Protein 4CHH (pdb70)

GO terms:
  GO:0097255 R2TP complex (C, IDA)
  GO:0008361 regulation of cell size (P, HMP)
  GO:0006364 rRNA processing (P, IGI)
  GO:0006457 protein folding (P, IGI)
  GO:0005634 nucleus (C, HDA)
  GO:0005737 cytoplasm (C, HDA)
  GO:0006364 rRNA processing (P, IMP)
  GO:0006457 protein folding (P, IMP)
  GO:0000492 box C/D snoRNP assembly (P, IMP)
  GO:0005515 protein binding (F, IPI)
  GO:0097255 R2TP complex (C, IPI)
  GO:0006457 protein folding (P, IPI)
  GO:0000492 box C/D snoRNP assembly (P, EXP)

Organism: Saccharomyces cerevisiae (strain ATCC 204508 / S288c) (NCBI:txid559292)

Sequence (315 aa):
SVSKIEPIADFVIKTKLLSANGPEKLQDGRKVFINVCHSPLVPKPEVDFNARIVFPLIIQNEEWEIPIITSCYRMDHDKKGQECCYVWDCCINSDCSRWICDDIQLREILVEWCLESCEIRDSVVLCRDRIAFPKMKKKGAELPALEVLNDELHQQDYKASVSKIEPIADFVIKTKLLSANGPEKLQDGRKVFINVCHSPLVPKPEVDFNARIVFPLIIQNEWEIPIITSCYRMDHDKKGQECYVWDCCINSDCSRWICDDIQLREILVEWCLESCEIRDSVVLCRDRIAFPKMKKKGAELPALEVLNDELHQDYKAK

Structure (mmCIF, N/CA/C/O backbone):
data_4CHH
#
_entry.id   4CHH
#
_cell.length_a   39.750
_cell.length_b   48.290
_cell.length_c   96.280
_cell.angle_alpha   90.00
_cell.angle_beta   98.10
_cell.angle_gamma   90.00
#
_symmetry.space_group_name_H-M   'P 1 21 1'
#
loop_
_entity.id
_entity.type
_entity.pdbx_description
1 polymer 'PROTEIN INTERACTING WITH HSP90 1'
2 non-polymer 1,2-ETHANEDIOL
3 water water
#
loop_
_atom_site.group_PDB
_atom_site.id
_atom_site.type_symbol
_atom_site.label_atom_id
_atom_site.label_alt_id
_atom_site.label_comp_id
_atom_site.label_asym_id
_atom_site.label_entity_id
_atom_site.label_seq_id
_atom_site.pdbx_PDB_ins_code
_atom_site.Cartn_x
_atom_site.Cartn_y
_atom_site.Cartn_z
_atom_site.occupancy
_atom_site.B_iso_or_equiv
_atom_site.auth_seq_id
_atom_site.auth_comp_id
_atom_site.auth_asym_id
_atom_site.auth_atom_id
_atom_site.pdbx_PDB_model_num
ATOM 1 N N . SER A 1 28 ? 25.020 41.801 84.149 1.00 58.50 28 SER A N 1
ATOM 2 C CA . SER A 1 28 ? 24.035 41.514 83.106 1.00 58.08 28 SER A CA 1
ATOM 3 C C . SER A 1 28 ? 23.331 40.174 83.364 1.00 59.47 28 SER A C 1
ATOM 4 O O . SER A 1 28 ? 23.999 39.151 83.546 1.00 58.72 28 SER A O 1
ATOM 7 N N . VAL A 1 29 ? 21.982 40.192 83.384 1.00 53.76 29 VAL A N 1
ATOM 8 C CA . VAL A 1 29 ? 21.173 38.998 83.621 1.00 52.40 29 VAL A CA 1
ATOM 9 C C . VAL A 1 29 ? 20.725 38.375 82.294 1.00 52.33 29 VAL A C 1
ATOM 10 O O . VAL A 1 29 ? 20.153 39.061 81.444 1.00 53.15 29 VAL A O 1
ATOM 14 N N . SER A 1 30 ? 21.003 37.078 82.123 1.00 43.40 30 SER A N 1
ATOM 15 C CA . SER A 1 30 ? 20.588 36.299 80.960 1.00 40.52 30 SER A CA 1
ATOM 16 C C . SER A 1 30 ? 19.397 35.426 81.329 1.00 38.16 30 SER A C 1
ATOM 17 O O . SER A 1 30 ? 19.231 35.056 82.494 1.00 37.34 30 SER A O 1
ATOM 25 N N . LYS A 1 31 ? 18.590 35.079 80.328 1.00 31.21 31 LYS A N 1
ATOM 26 C CA . LYS A 1 31 ? 17.432 34.223 80.513 1.00 29.44 31 LYS A CA 1
ATOM 27 C C . LYS A 1 31 ? 17.672 32.881 79.836 1.00 30.75 31 LYS A C 1
ATOM 28 O O . LYS A 1 31 ? 18.204 32.804 78.732 1.00 31.31 31 LYS A O 1
ATOM 47 N N . ILE A 1 32 ? 17.295 31.828 80.518 1.00 24.24 32 ILE A N 1
ATOM 48 C CA . ILE A 1 32 ? 17.360 30.476 79.987 1.00 21.38 32 ILE A CA 1
ATOM 49 C C . ILE A 1 32 ? 15.919 30.011 79.933 1.00 24.14 32 ILE A C 1
ATOM 50 O O . ILE A 1 32 ? 15.268 29.990 80.975 1.00 23.89 32 ILE A O 1
ATOM 66 N N . GLU A 1 33 ? 15.423 29.665 78.743 1.00 20.12 33 GLU A N 1
ATOM 67 C CA . GLU A 1 33 ? 14.065 29.145 78.566 1.00 20.14 33 GLU A CA 1
ATOM 68 C C . GLU A 1 33 ? 14.160 27.613 78.518 1.00 21.99 33 GLU A C 1
ATOM 69 O O . GLU A 1 33 ? 14.699 27.066 77.556 1.00 21.32 33 GLU A O 1
ATOM 81 N N . PRO A 1 34 ? 13.746 26.905 79.589 1.00 18.61 34 PRO A N 1
ATOM 82 C CA . PRO A 1 34 ? 13.951 25.444 79.624 1.00 19.25 34 PRO A CA 1
ATOM 83 C C . PRO A 1 34 ? 13.026 24.653 78.700 1.00 20.85 34 PRO A C 1
ATOM 84 O O . PRO A 1 34 ? 11.908 25.078 78.423 1.00 20.49 34 PRO A O 1
ATOM 95 N N . ILE A 1 35 ? 13.507 23.501 78.229 1.00 16.97 35 ILE A N 1
ATOM 96 C CA . ILE A 1 35 ? 12.758 22.572 77.378 1.00 16.98 35 ILE A CA 1
ATOM 97 C C . ILE A 1 35 ? 12.246 21.447 78.301 1.00 18.91 35 ILE A C 1
ATOM 98 O O . ILE A 1 35 ? 13.055 20.782 78.950 1.00 16.61 35 ILE A O 1
ATOM 114 N N . ALA A 1 36 ? 10.916 21.265 78.391 1.00 15.95 36 ALA A N 1
ATOM 115 C CA . ALA A 1 36 ? 10.301 20.248 79.259 1.00 16.07 36 ALA A CA 1
ATOM 116 C C . ALA A 1 36 ? 10.817 18.845 78.928 1.00 21.21 36 ALA A C 1
ATOM 117 O O . ALA A 1 36 ? 11.042 18.504 77.759 1.00 22.24 36 ALA A O 1
ATOM 124 N N . ASP A 1 37 ? 11.051 18.042 79.961 1.00 17.66 37 ASP A N 1
ATOM 125 C CA . ASP A 1 37 ? 11.549 16.698 79.726 1.00 16.91 37 ASP A CA 1
ATOM 126 C C . ASP A 1 37 ? 10.699 15.730 80.542 1.00 19.51 37 ASP A C 1
ATOM 127 O O . ASP A 1 37 ? 9.779 15.101 79.984 1.00 19.25 37 ASP A O 1
ATOM 136 N N . PHE A 1 38 ? 10.954 15.632 81.857 1.00 15.88 38 PHE A N 1
ATOM 137 C CA . PHE A 1 38 ? 10.146 14.733 82.699 1.00 14.95 38 PHE A CA 1
ATOM 138 C C . PHE A 1 38 ? 9.941 15.333 84.107 1.00 18.21 38 PHE A C 1
ATOM 139 O O . PHE A 1 38 ? 10.461 16.403 84.398 1.00 18.55 38 PHE A O 1
ATOM 156 N N . VAL A 1 39 ? 9.116 14.680 84.936 1.00 15.72 39 VAL A N 1
ATOM 157 C CA . VAL A 1 39 ? 8.712 15.138 86.282 1.00 14.73 39 VAL A CA 1
ATOM 158 C C . VAL A 1 39 ? 9.087 14.145 87.368 1.00 15.64 39 VAL A C 1
ATOM 159 O O . VAL A 1 39 ? 8.919 12.930 87.203 1.00 14.19 39 VAL A O 1
ATOM 172 N N . ILE A 1 40 ? 9.507 14.684 88.514 1.00 13.34 40 ILE A N 1
ATOM 173 C CA . ILE A 1 40 ? 9.746 13.912 89.739 1.00 12.96 40 ILE A CA 1
ATOM 174 C C . ILE A 1 40 ? 8.653 14.338 90.694 1.00 18.31 40 ILE A C 1
ATOM 175 O O . ILE A 1 40 ? 8.506 15.530 90.957 1.00 19.81 40 ILE A O 1
ATOM 191 N N . LYS A 1 41 ? 7.891 13.391 91.214 1.00 14.39 41 LYS A N 1
ATOM 192 C CA . LYS A 1 41 ? 6.871 13.693 92.211 1.00 13.83 41 LYS A CA 1
ATOM 193 C C . LYS A 1 41 ? 7.386 13.196 93.546 1.00 16.97 41 LYS A C 1
ATOM 194 O O . LYS A 1 41 ? 7.915 12.098 93.626 1.00 15.94 41 LYS A O 1
ATOM 213 N N . THR A 1 42 ? 7.304 14.024 94.576 1.00 14.45 42 THR A N 1
ATOM 214 C CA . THR A 1 42 ? 7.758 13.630 95.898 1.00 15.15 42 THR A CA 1
ATOM 215 C C . THR A 1 42 ? 6.843 14.292 96.918 1.00 17.69 42 THR A C 1
ATOM 216 O O . THR A 1 42 ? 5.748 14.756 96.572 1.00 16.95 42 THR A O 1
ATOM 227 N N . LYS A 1 43 ? 7.285 14.303 98.173 1.00 15.02 43 LYS A N 1
ATOM 228 C CA . LYS A 1 43 ? 6.577 14.811 99.335 1.00 15.21 43 LYS A CA 1
ATOM 229 C C . LYS A 1 43 ? 7.486 15.733 100.169 1.00 17.57 43 LYS A C 1
ATOM 230 O O . LYS A 1 43 ? 8.650 15.412 100.408 1.00 15.58 43 LYS A O 1
ATOM 249 N N . LEU A 1 44 ? 6.959 16.865 100.620 1.00 15.66 44 LEU A N 1
ATOM 250 C CA . LEU A 1 44 ? 7.744 17.767 101.489 1.00 14.92 44 LEU A CA 1
ATOM 251 C C . LEU A 1 44 ? 7.748 17.212 102.944 1.00 20.68 44 LEU A C 1
ATOM 252 O O . LEU A 1 44 ? 6.681 17.073 103.531 1.00 21.35 44 LEU A O 1
ATOM 268 N N . LEU A 1 45 ? 8.912 16.858 103.509 1.00 17.46 45 LEU A N 1
ATOM 269 C CA . LEU A 1 45 ? 8.894 16.332 104.880 1.00 18.50 45 LEU A CA 1
ATOM 270 C C . LEU A 1 45 ? 9.022 17.463 105.904 1.00 24.48 45 LEU A C 1
ATOM 271 O O . LEU A 1 45 ? 8.378 17.420 106.957 1.00 24.03 45 LEU A O 1
ATOM 287 N N . SER A 1 46 ? 9.869 18.449 105.618 1.00 21.43 46 SER A N 1
ATOM 288 C CA . SER A 1 46 ? 10.050 19.587 106.528 1.00 21.66 46 SER A CA 1
ATOM 289 C C . SER A 1 46 ? 10.582 20.770 105.754 1.00 23.11 46 SER A C 1
ATOM 290 O O . SER A 1 46 ? 11.139 20.579 104.690 1.00 20.34 46 SER A O 1
ATOM 298 N N . ALA A 1 47 ? 10.343 21.986 106.263 1.00 21.03 47 ALA A N 1
ATOM 299 C CA . ALA A 1 47 ? 10.704 23.260 105.659 1.00 21.46 47 ALA A CA 1
ATOM 300 C C . ALA A 1 47 ? 11.338 24.126 106.746 1.00 27.20 47 ALA A C 1
ATOM 301 O O . ALA A 1 47 ? 10.665 24.513 107.693 1.00 30.05 47 ALA A O 1
ATOM 308 N N . ASN A 1 48 ? 12.636 24.363 106.652 1.00 20.62 48 ASN A N 1
ATOM 309 C CA . ASN A 1 48 ? 13.382 25.069 107.678 1.00 19.16 48 ASN A CA 1
ATOM 310 C C . ASN A 1 48 ? 13.940 26.384 107.108 1.00 20.90 48 ASN A C 1
ATOM 311 O O . ASN A 1 48 ? 14.899 26.944 107.644 1.00 22.81 48 ASN A O 1
ATOM 322 N N . GLY A 1 49 ? 13.351 26.841 106.013 1.00 15.42 49 GLY A N 1
ATOM 323 C CA . GLY A 1 49 ? 13.801 28.031 105.294 1.00 15.09 49 GLY A CA 1
ATOM 324 C C . GLY A 1 49 ? 13.240 29.360 105.761 1.00 16.29 49 GLY A C 1
ATOM 325 O O . GLY A 1 49 ? 12.559 29.424 106.778 1.00 14.86 49 GLY A O 1
ATOM 329 N N . PRO A 1 50 ? 13.529 30.463 105.024 1.00 13.16 50 PRO A N 1
ATOM 330 C CA . PRO A 1 50 ? 13.011 31.783 105.440 1.00 12.15 50 PRO A CA 1
ATOM 331 C C . PRO A 1 50 ? 11.516 31.960 105.165 1.00 16.78 50 PRO A C 1
ATOM 332 O O . PRO A 1 50 ? 10.954 32.971 105.539 1.00 17.75 50 PRO A O 1
ATOM 343 N N . GLU A 1 51 ? 10.890 31.023 104.469 1.00 14.94 51 GLU A N 1
ATOM 344 C CA . GLU A 1 51 ? 9.475 31.167 104.100 1.00 14.36 51 GLU A CA 1
ATOM 345 C C . GLU A 1 51 ? 8.639 30.000 104.629 1.00 18.44 51 GLU A C 1
ATOM 346 O O . GLU A 1 51 ? 9.175 28.945 104.932 1.00 17.54 51 GLU A O 1
ATOM 358 N N . LYS A 1 52 ? 7.330 30.214 104.770 1.00 15.54 52 LYS A N 1
ATOM 359 C CA . LYS A 1 52 ? 6.457 29.172 105.308 1.00 16.47 52 LYS A CA 1
ATOM 360 C C . LYS A 1 52 ? 5.909 28.248 104.223 1.00 19.69 52 LYS A C 1
ATOM 361 O O . LYS A 1 52 ? 5.353 28.699 103.217 1.00 17.72 52 LYS A O 1
ATOM 380 N N . LEU A 1 53 ? 6.087 26.953 104.444 1.00 18.44 53 LEU A N 1
ATOM 381 C CA . LEU A 1 53 ? 5.549 25.868 103.618 1.00 18.63 53 LEU A CA 1
ATOM 382 C C . LEU A 1 53 ? 4.836 24.904 104.554 1.00 23.80 53 LEU A C 1
ATOM 383 O O . LEU A 1 53 ? 5.167 24.866 105.741 1.00 24.02 53 LEU A O 1
ATOM 399 N N . GLN A 1 54 ? 3.825 24.200 104.056 1.00 20.59 54 GLN A N 1
ATOM 400 C CA . GLN A 1 54 ? 3.086 23.201 104.841 1.00 20.65 54 GLN A CA 1
ATOM 401 C C . GLN A 1 54 ? 3.723 21.815 104.676 1.00 22.06 54 GLN A C 1
ATOM 402 O O . GLN A 1 54 ? 3.779 21.308 103.557 1.00 19.38 54 GLN A O 1
ATOM 416 N N . ASP A 1 55 ? 4.182 21.191 105.780 1.00 20.35 55 ASP A N 1
ATOM 417 C CA . ASP A 1 55 ? 4.741 19.831 105.749 1.00 21.57 55 ASP A CA 1
ATOM 418 C C . ASP A 1 55 ? 3.724 18.815 105.217 1.00 23.35 55 ASP A C 1
ATOM 419 O O . ASP A 1 55 ? 2.515 18.964 105.444 1.00 20.90 55 ASP A O 1
ATOM 428 N N . GLY A 1 56 ? 4.223 17.833 104.477 1.00 20.17 56 GLY A N 1
ATOM 429 C CA . GLY A 1 56 ? 3.397 16.756 103.946 1.00 20.12 56 GLY A CA 1
ATOM 430 C C . GLY A 1 56 ? 2.764 17.024 102.596 1.00 22.69 56 GLY A C 1
ATOM 431 O O . GLY A 1 56 ? 2.158 16.125 102.016 1.00 22.36 56 GLY A O 1
ATOM 435 N N . ARG A 1 57 ? 2.921 18.236 102.068 1.00 17.87 57 ARG A N 1
ATOM 436 C CA . ARG A 1 57 ? 2.366 18.559 100.762 1.00 17.39 57 ARG A CA 1
ATOM 437 C C . ARG A 1 57 ? 3.188 17.929 99.644 1.00 19.12 57 ARG A C 1
ATOM 438 O O . ARG A 1 57 ? 4.392 17.706 99.807 1.00 15.69 57 ARG A O 1
ATOM 459 N N . LYS A 1 58 ? 2.508 17.652 98.518 1.00 15.98 58 LYS A N 1
ATOM 460 C CA . LYS A 1 58 ? 3.078 17.094 97.298 1.00 15.80 58 LYS A CA 1
ATOM 461 C C . LYS A 1 58 ? 4.061 18.064 96.703 1.00 16.88 58 LYS A C 1
ATOM 462 O O . LYS A 1 58 ? 3.860 19.281 96.719 1.00 15.25 58 LYS A O 1
ATOM 481 N N . VAL A 1 59 ? 5.118 17.516 96.178 1.00 14.36 59 VAL A N 1
ATOM 482 C CA . VAL A 1 59 ? 6.176 18.269 95.540 1.00 14.18 59 VAL A CA 1
ATOM 483 C C . VAL A 1 59 ? 6.372 17.728 94.134 1.00 17.26 59 VAL A C 1
ATOM 484 O O . VAL A 1 59 ? 6.372 16.511 93.916 1.00 15.59 59 VAL A O 1
ATOM 497 N N . PHE A 1 60 ? 6.549 18.640 93.188 1.00 13.04 60 PHE A N 1
ATOM 498 C CA . PHE A 1 60 ? 6.859 18.297 91.807 1.00 12.91 60 PHE A CA 1
ATOM 499 C C . PHE A 1 60 ? 8.112 18.994 91.365 1.00 17.17 60 PHE A C 1
ATOM 500 O O . PHE A 1 60 ? 8.283 20.194 91.594 1.00 16.64 60 PHE A O 1
ATOM 517 N N . ILE A 1 61 ? 8.983 18.249 90.720 1.00 13.54 61 ILE A N 1
ATOM 518 C CA . ILE A 1 61 ? 10.204 18.822 90.173 1.00 12.68 61 ILE A CA 1
ATOM 519 C C . ILE A 1 61 ? 10.184 18.621 88.667 1.00 16.06 61 ILE A C 1
ATOM 520 O O . ILE A 1 61 ? 10.118 17.484 88.207 1.00 16.56 61 ILE A O 1
ATOM 536 N N . ASN A 1 62 ? 10.238 19.720 87.912 1.00 13.18 62 ASN A N 1
ATOM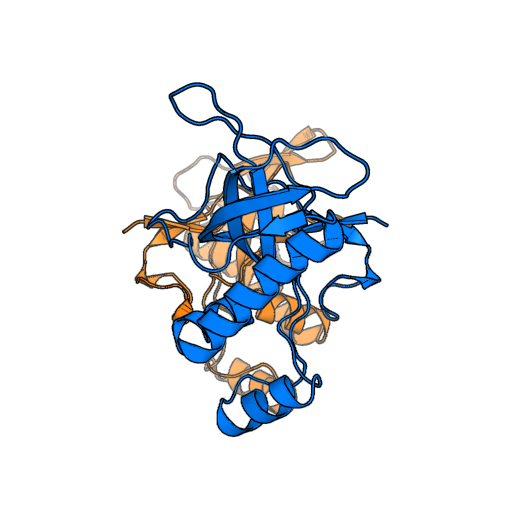 537 C CA . ASN A 1 62 ? 10.317 19.671 86.465 1.00 14.37 62 ASN A CA 1
ATOM 538 C C . ASN A 1 62 ? 11.783 19.534 86.024 1.00 15.33 62 ASN A C 1
ATOM 539 O O . ASN A 1 62 ? 12.515 20.506 86.079 1.00 13.45 62 ASN A O 1
ATOM 550 N N . VAL A 1 63 ? 12.200 18.325 85.587 1.00 12.89 63 VAL A N 1
ATOM 551 C CA . VAL A 1 63 ? 13.551 18.103 85.050 1.00 13.26 63 VAL A CA 1
ATOM 552 C C . VAL A 1 63 ? 13.483 18.541 83.600 1.00 17.61 63 VAL A C 1
ATOM 553 O O . VAL A 1 63 ? 12.679 18.038 82.825 1.00 17.90 63 VAL A O 1
ATOM 566 N N . CYS A 1 64 ? 14.236 19.550 83.277 1.00 13.79 64 CYS A N 1
ATOM 567 C CA . CYS A 1 64 ? 14.153 20.180 81.985 1.00 14.04 64 CYS A CA 1
ATOM 568 C C . CYS A 1 64 ? 15.549 20.508 81.495 1.00 16.43 64 CYS A C 1
ATOM 569 O O . CYS A 1 64 ? 16.510 20.272 82.223 1.00 14.86 64 CYS A O 1
ATOM 577 N N . HIS A 1 65 ? 15.680 20.986 80.259 1.00 13.19 65 HIS A N 1
ATOM 578 C CA . HIS A 1 65 ? 17.028 21.219 79.746 1.00 14.58 65 HIS A CA 1
ATOM 579 C C . HIS A 1 65 ? 17.143 22.427 78.816 1.00 17.52 65 HIS A C 1
ATOM 580 O O . HIS A 1 65 ? 16.150 22.992 78.367 1.00 16.41 65 HIS A O 1
ATOM 594 N N . SER A 1 66 ? 18.389 22.835 78.581 1.00 14.58 66 SER A N 1
ATOM 595 C CA . SER A 1 66 ? 18.775 23.902 77.671 1.00 14.11 66 SER A CA 1
ATOM 596 C C . SER A 1 66 ? 20.249 23.743 77.296 1.00 18.61 66 SER A C 1
ATOM 597 O O . SER A 1 66 ? 21.056 23.357 78.146 1.00 15.98 66 SER A O 1
ATOM 605 N N . PRO A 1 67 ? 20.638 24.089 76.046 1.00 17.56 67 PRO A N 1
ATOM 606 C CA . PRO A 1 67 ? 22.065 24.023 75.688 1.00 17.86 67 PRO A CA 1
ATOM 607 C C . PRO A 1 67 ? 22.894 25.123 76.372 1.00 22.71 67 PRO A C 1
ATOM 608 O O . PRO A 1 67 ? 24.126 25.098 76.318 1.00 22.69 67 PRO A O 1
ATOM 619 N N . LEU A 1 68 ? 22.224 26.047 77.082 1.00 20.73 68 LEU A N 1
ATOM 620 C CA . LEU A 1 68 ? 22.826 27.194 77.774 1.00 21.11 68 LEU A CA 1
ATOM 621 C C . LEU A 1 68 ? 23.347 26.868 79.180 1.00 21.68 68 LEU A C 1
ATOM 622 O O . LEU A 1 68 ? 24.045 27.693 79.779 1.00 21.07 68 LEU A O 1
ATOM 638 N N . VAL A 1 69 ? 22.974 25.702 79.720 1.00 16.22 69 VAL A N 1
ATOM 639 C CA . VAL A 1 69 ? 23.398 25.233 81.033 1.00 15.21 69 VAL A CA 1
ATOM 640 C C . VAL A 1 69 ? 24.788 24.616 80.847 1.00 20.35 69 VAL A C 1
ATOM 641 O O . VAL A 1 69 ? 24.983 23.828 79.909 1.00 19.46 69 VAL A O 1
ATOM 654 N N . PRO A 1 70 ? 25.761 24.921 81.728 1.00 18.33 70 PRO A N 1
ATOM 655 C CA . PRO A 1 70 ? 27.061 24.243 81.628 1.00 18.09 70 PRO A CA 1
ATOM 656 C C . PRO A 1 70 ? 26.928 22.717 81.663 1.00 22.59 70 PRO A C 1
ATOM 657 O O . PRO A 1 70 ? 25.934 22.152 82.152 1.00 19.18 70 PRO A O 1
ATOM 668 N N . LYS A 1 71 ? 27.923 22.051 81.101 1.00 20.86 71 LYS A N 1
ATOM 669 C CA . LYS A 1 71 ? 27.931 20.598 81.080 1.00 21.36 71 LYS A CA 1
ATOM 670 C C . LYS A 1 71 ? 29.312 20.094 81.573 1.00 25.29 71 LYS A C 1
ATOM 671 O O . LYS A 1 71 ? 30.273 20.880 81.567 1.00 24.88 71 LYS A O 1
ATOM 690 N N . PRO A 1 72 ? 29.424 18.851 82.114 1.00 20.48 72 PRO A N 1
ATOM 691 C CA . PRO A 1 72 ? 30.755 18.365 82.544 1.00 20.94 72 PRO A CA 1
ATOM 692 C C . PRO A 1 72 ? 31.777 18.430 81.402 1.00 25.77 72 PRO A C 1
ATOM 693 O O . PRO A 1 72 ? 31.429 18.219 80.230 1.00 25.65 72 PRO A O 1
ATOM 704 N N . GLU A 1 73 ? 33.034 18.665 81.749 1.00 24.98 73 GLU A N 1
ATOM 705 C CA . GLU A 1 73 ? 34.147 18.684 80.795 1.00 25.63 73 GLU A CA 1
ATOM 706 C C . GLU A 1 73 ? 34.461 17.256 80.328 1.00 28.54 73 GLU A C 1
ATOM 707 O O . GLU A 1 73 ? 34.804 17.057 79.165 1.00 28.15 73 GLU A O 1
ATOM 719 N N . VAL A 1 74 ? 34.281 16.266 81.229 1.00 24.82 74 VAL A N 1
ATOM 720 C CA . VAL A 1 74 ? 34.471 14.844 80.940 1.00 23.10 74 VAL A CA 1
ATOM 721 C C . VAL A 1 74 ? 33.156 14.286 80.360 1.00 25.33 74 VAL A C 1
ATOM 722 O O . VAL A 1 74 ? 32.122 14.308 81.038 1.00 22.88 74 VAL A O 1
ATOM 735 N N . ASP A 1 75 ? 33.221 13.774 79.117 1.00 23.11 75 ASP A N 1
ATOM 736 C CA . ASP A 1 75 ? 32.113 13.153 78.384 1.00 23.77 75 ASP A CA 1
ATOM 737 C C . ASP A 1 75 ? 31.599 11.921 79.137 1.00 24.37 75 ASP A C 1
ATOM 738 O O . ASP A 1 75 ? 32.397 11.232 79.769 1.00 22.57 75 ASP A O 1
ATOM 747 N N . PHE A 1 76 ? 30.274 11.646 79.093 1.00 20.67 76 PHE A N 1
ATOM 748 C CA . PHE A 1 76 ? 29.739 10.513 79.851 1.00 18.33 76 PHE A CA 1
ATOM 749 C C . PHE A 1 76 ? 30.130 9.180 79.239 1.00 23.72 76 PHE A C 1
ATOM 750 O O . PHE A 1 76 ? 29.765 8.834 78.116 1.00 23.34 76 PHE A O 1
ATOM 767 N N . ASN A 1 77 ? 30.867 8.438 80.039 1.00 21.25 77 ASN A N 1
ATOM 768 C CA . ASN A 1 77 ? 31.306 7.065 79.843 1.00 20.56 77 ASN A CA 1
ATOM 769 C C . ASN A 1 77 ? 31.232 6.457 81.243 1.00 21.70 77 ASN A C 1
ATOM 770 O O . ASN A 1 77 ? 31.911 6.954 82.152 1.00 19.16 77 ASN A O 1
ATOM 781 N N . ALA A 1 78 ? 30.349 5.446 81.430 1.00 17.29 78 ALA A N 1
ATOM 782 C CA . ALA A 1 78 ? 30.046 4.829 82.732 1.00 17.14 78 ALA A CA 1
ATOM 783 C C . ALA A 1 78 ? 31.293 4.434 83.533 1.00 19.61 78 ALA A C 1
ATOM 784 O O . ALA A 1 78 ? 31.380 4.770 84.696 1.00 18.61 78 ALA A O 1
ATOM 791 N N . ARG A 1 79 ? 32.242 3.752 82.911 1.00 18.47 79 ARG A N 1
ATOM 792 C CA . ARG A 1 79 ? 33.445 3.237 83.596 1.00 18.71 79 ARG A CA 1
ATOM 793 C C . ARG A 1 79 ? 34.383 4.347 84.062 1.00 18.70 79 ARG A C 1
ATOM 794 O O . ARG A 1 79 ? 35.042 4.181 85.081 1.00 17.99 79 ARG A O 1
ATOM 815 N N . ILE A 1 80 ? 34.390 5.485 83.374 1.00 15.01 80 ILE A N 1
ATOM 816 C CA . ILE A 1 80 ? 35.197 6.651 83.754 1.00 14.48 80 ILE A CA 1
ATOM 817 C C . ILE A 1 80 ? 34.466 7.475 84.811 1.00 17.62 80 ILE A C 1
ATOM 818 O O . ILE A 1 80 ? 35.052 7.890 85.804 1.00 15.32 80 ILE A O 1
ATOM 834 N N . VAL A 1 81 ? 33.172 7.742 84.551 1.00 15.89 81 VAL A N 1
ATOM 835 C CA . VAL A 1 81 ? 32.384 8.700 85.300 1.00 15.82 81 VAL A CA 1
ATOM 836 C C . VAL A 1 81 ? 31.877 8.215 86.658 1.00 18.05 81 VAL A C 1
ATOM 837 O O . VAL A 1 81 ? 31.945 9.012 87.602 1.00 16.68 81 VAL A O 1
ATOM 850 N N . PHE A 1 82 ? 31.369 6.977 86.786 1.00 15.76 82 PHE A N 1
ATOM 851 C CA . PHE A 1 82 ? 30.840 6.550 88.097 1.00 15.90 82 PHE A CA 1
ATOM 852 C C . PHE A 1 82 ? 31.928 6.620 89.201 1.00 17.93 82 PHE A C 1
ATOM 853 O O . PHE A 1 82 ? 31.640 7.166 90.266 1.00 16.39 82 PHE A O 1
ATOM 870 N N . PRO A 1 83 ? 33.195 6.213 88.953 1.00 14.14 83 PRO A N 1
ATOM 871 C CA . PRO A 1 83 ? 34.231 6.418 89.974 1.00 13.58 83 PRO A CA 1
ATOM 872 C C . PRO A 1 83 ? 34.448 7.910 90.287 1.00 16.93 83 PRO A C 1
ATOM 873 O O . PRO A 1 83 ? 34.615 8.249 91.448 1.00 17.23 83 PRO A O 1
ATOM 884 N N . LEU A 1 84 ? 34.377 8.801 89.273 1.00 14.27 84 LEU A N 1
ATOM 885 C CA . LEU A 1 84 ? 34.517 10.262 89.474 1.00 14.29 84 LEU A CA 1
ATOM 886 C C . LEU A 1 84 ? 33.372 10.834 90.309 1.00 16.48 84 LEU A C 1
ATOM 887 O O . LEU A 1 84 ? 33.597 11.744 91.106 1.00 13.16 84 LEU A O 1
ATOM 903 N N . ILE A 1 85 ? 32.154 10.271 90.148 1.00 14.42 85 ILE A N 1
ATOM 904 C CA . ILE A 1 85 ? 30.994 10.696 90.941 1.00 14.05 85 ILE A CA 1
ATOM 905 C C . ILE A 1 85 ? 31.245 10.351 92.412 1.00 18.93 85 ILE A C 1
ATOM 906 O O . ILE A 1 85 ? 31.061 11.213 93.264 1.00 19.73 85 ILE A O 1
ATOM 922 N N . ILE A 1 86 ? 31.733 9.125 92.695 1.00 16.18 86 ILE A N 1
ATOM 923 C CA . ILE A 1 86 ? 32.071 8.677 94.063 1.00 16.09 86 ILE A CA 1
ATOM 924 C C . ILE A 1 86 ? 33.170 9.601 94.637 1.00 18.93 86 ILE A C 1
ATOM 925 O O . ILE A 1 86 ? 33.110 9.973 95.808 1.00 19.38 86 ILE A O 1
ATOM 941 N N . GLN A 1 87 ? 34.106 10.031 93.789 1.00 15.88 87 GLN A N 1
ATOM 942 C CA . GLN A 1 87 ? 35.207 10.922 94.217 1.00 16.47 87 GLN A CA 1
ATOM 943 C C . GLN A 1 87 ? 34.790 12.399 94.331 1.00 21.34 87 GLN A C 1
ATOM 944 O O . GLN A 1 87 ? 35.657 13.230 94.636 1.00 18.12 87 GLN A O 1
ATOM 958 N N . ASN A 1 88 ? 33.492 12.745 94.003 1.00 20.53 88 ASN A N 1
ATOM 959 C CA . ASN A 1 88 ? 32.963 14.124 93.988 1.00 20.82 88 ASN A CA 1
ATOM 960 C C . ASN A 1 88 ? 33.717 14.997 92.988 1.00 24.15 88 ASN A C 1
ATOM 961 O O . ASN A 1 88 ? 33.882 16.206 93.209 1.00 25.41 88 ASN A O 1
ATOM 972 N N . GLU A 1 89 ? 34.150 14.381 91.878 1.00 18.73 89 GLU A N 1
ATOM 973 C CA A GLU A 1 89 ? 34.925 15.031 90.821 0.0000 18.12 89 GLU A CA 1
ATOM 974 C CA B GLU A 1 89 ? 34.905 15.072 90.839 1.00 18.54 89 GLU A CA 1
ATOM 975 C C . GLU A 1 89 ? 34.095 15.233 89.555 1.00 20.91 89 GLU A C 1
ATOM 976 O O . GLU A 1 89 ? 34.572 15.854 88.602 1.00 20.99 89 GLU A O 1
ATOM 999 N N . TRP A 1 90 ? 32.843 14.728 89.538 1.00 15.81 90 TRP A N 1
ATOM 1000 C CA . TRP A 1 90 ? 32.005 14.861 88.359 1.00 14.26 90 TRP A CA 1
ATOM 1001 C C . TRP A 1 90 ? 30.550 15.009 88.778 1.00 18.02 90 TRP A C 1
ATOM 1002 O O . TRP A 1 90 ? 30.073 14.278 89.642 1.00 15.69 90 TRP A O 1
ATOM 1023 N N . GLU A 1 91 ? 29.829 15.900 88.093 1.00 16.10 91 GLU A N 1
ATOM 1024 C CA . GLU A 1 91 ? 28.406 16.128 88.341 1.00 15.98 91 GLU A CA 1
ATOM 1025 C C . GLU A 1 91 ? 27.754 16.726 87.135 1.00 19.43 91 GLU A C 1
ATOM 1026 O O . GLU A 1 91 ? 28.395 17.456 86.393 1.00 20.78 91 GLU A O 1
ATOM 1038 N N . ILE A 1 92 ? 26.469 16.461 86.946 1.00 16.17 92 ILE A N 1
ATOM 1039 C CA . ILE A 1 92 ? 25.702 17.134 85.904 1.00 16.03 92 ILE A CA 1
ATOM 1040 C C . ILE A 1 92 ? 25.317 18.513 86.506 1.00 18.89 92 ILE A C 1
ATOM 1041 O O . ILE A 1 92 ? 24.584 18.523 87.497 1.00 19.54 92 ILE A O 1
ATOM 1057 N N . PRO A 1 93 ? 25.798 19.672 85.991 1.00 15.40 93 PRO A N 1
ATOM 1058 C CA . PRO A 1 93 ? 25.356 20.964 86.573 1.00 15.37 93 PRO A CA 1
ATOM 1059 C C . PRO A 1 93 ? 23.822 21.147 86.478 1.00 19.07 93 PRO A C 1
ATOM 1060 O O . PRO A 1 93 ? 23.200 20.764 85.481 1.00 18.00 93 PRO A O 1
ATOM 1071 N N . ILE A 1 94 ? 23.216 21.672 87.551 1.00 15.91 94 ILE A N 1
ATOM 1072 C CA . ILE A 1 94 ? 21.775 21.935 87.617 1.00 15.51 94 ILE A CA 1
ATOM 1073 C C . ILE A 1 94 ? 21.543 23.404 87.977 1.00 18.71 94 ILE A C 1
ATOM 1074 O O . ILE A 1 94 ? 22.115 23.884 88.947 1.00 19.50 94 ILE A O 1
ATOM 1090 N N . ILE A 1 95 ? 20.660 24.077 87.235 1.00 13.78 95 ILE A N 1
ATOM 1091 C CA . ILE A 1 95 ? 20.190 25.405 87.559 1.00 13.93 95 ILE A CA 1
ATOM 1092 C C . ILE A 1 95 ? 18.722 25.219 87.996 1.00 16.63 95 ILE A C 1
ATOM 1093 O O . ILE A 1 95 ? 17.888 24.736 87.227 1.00 15.91 95 ILE A O 1
ATOM 1109 N N . THR A 1 96 ? 18.434 25.560 89.255 1.00 14.21 96 THR A N 1
ATOM 1110 C CA . THR A 1 96 ? 17.124 25.352 89.878 1.00 14.53 96 THR A CA 1
ATOM 1111 C C . THR A 1 96 ? 16.418 26.667 90.059 1.00 17.98 96 THR A C 1
ATOM 1112 O O . THR A 1 96 ? 17.009 27.642 90.528 1.00 18.29 96 THR A O 1
ATOM 1123 N N . SER A 1 97 ? 15.137 26.678 89.726 1.00 14.72 97 SER A N 1
ATOM 1124 C CA . SER A 1 97 ? 14.313 27.865 89.870 1.00 14.00 97 SER A CA 1
ATOM 1125 C C . SER A 1 97 ? 13.907 28.074 91.320 1.00 18.07 97 SER A C 1
ATOM 1126 O O . SER A 1 97 ? 14.026 27.167 92.144 1.00 15.78 97 SER A O 1
ATOM 1134 N N . CYS A 1 98 ? 13.315 29.236 91.615 1.00 18.91 98 CYS A N 1
ATOM 1135 C CA . CYS A 1 98 ? 12.669 29.433 92.898 1.00 21.43 98 CYS A CA 1
ATOM 1136 C C . CYS A 1 98 ? 11.393 28.541 92.845 1.00 21.36 98 CYS A C 1
ATOM 1137 O O . CYS A 1 98 ? 10.945 28.205 91.740 1.00 18.93 98 CYS A O 1
ATOM 1145 N N . TYR A 1 99 ? 10.868 28.093 93.992 1.00 17.06 99 TYR A N 1
ATOM 1146 C CA . TYR A 1 99 ? 9.681 27.249 93.947 1.00 16.75 99 TYR A CA 1
ATOM 1147 C C . TYR A 1 99 ? 8.468 28.094 93.589 1.00 18.00 99 TYR A C 1
ATOM 1148 O O . TYR A 1 99 ? 8.461 29.314 93.769 1.00 15.17 99 TYR A O 1
ATOM 1166 N N . ARG A 1 100 ? 7.452 27.437 93.076 1.00 17.25 100 ARG A N 1
ATOM 1167 C CA . ARG A 1 100 ? 6.191 28.109 92.818 1.00 17.80 100 ARG A CA 1
ATOM 1168 C C . ARG A 1 100 ? 5.065 27.227 93.359 1.00 21.17 100 ARG A C 1
ATOM 1169 O O . ARG A 1 100 ? 5.310 26.063 93.721 1.00 20.20 100 ARG A O 1
ATOM 1190 N N . MET A 1 101 ? 3.888 27.822 93.576 1.00 18.43 101 MET A N 1
ATOM 1191 C CA . MET A 1 101 ? 2.785 27.077 94.154 1.00 20.71 101 MET A CA 1
ATOM 1192 C C . MET A 1 101 ? 1.731 26.741 93.124 1.00 26.43 101 MET A C 1
ATOM 1193 O O . MET A 1 101 ? 1.389 27.560 92.268 1.00 25.73 101 MET A O 1
ATOM 1207 N N . ASP A 1 102 ? 1.253 25.510 93.209 1.00 23.69 102 ASP A N 1
ATOM 1208 C CA . ASP A 1 102 ? 0.137 24.974 92.454 1.00 24.37 102 ASP A CA 1
ATOM 1209 C C . ASP A 1 102 ? -0.829 24.385 93.470 1.00 27.34 102 ASP A C 1
ATOM 1210 O O . ASP A 1 102 ? -0.565 24.445 94.672 1.00 26.28 102 ASP A O 1
ATOM 1219 N N . HIS A 1 103 ? -1.991 23.931 93.028 1.00 26.47 103 HIS A N 1
ATOM 1220 C CA . HIS A 1 103 ? -2.971 23.381 93.953 1.00 27.98 103 HIS A CA 1
ATOM 1221 C C . HIS A 1 103 ? -3.545 22.105 93.376 1.00 29.80 103 HIS A C 1
ATOM 1222 O O . HIS A 1 103 ? -3.693 22.019 92.159 1.00 29.22 103 HIS A O 1
ATOM 1236 N N . ASP A 1 104 ? -3.823 21.095 94.224 1.00 25.82 104 ASP A N 1
ATOM 1237 C CA . ASP A 1 104 ? -4.425 19.856 93.718 1.00 25.84 104 ASP A CA 1
ATOM 1238 C C . ASP A 1 104 ? -5.959 20.099 93.571 1.00 31.99 104 ASP A C 1
ATOM 1239 O O . ASP A 1 104 ? -6.426 21.216 93.825 1.00 30.93 104 ASP A O 1
ATOM 1248 N N . LYS A 1 105 ? -6.737 19.061 93.208 1.00 31.26 105 LYS A N 1
ATOM 1249 C CA . LYS A 1 105 ? -8.190 19.195 92.985 1.00 31.51 105 LYS A CA 1
ATOM 1250 C C . LYS A 1 105 ? -9.001 19.376 94.280 1.00 37.30 105 LYS A C 1
ATOM 1251 O O . LYS A 1 105 ? -10.166 19.770 94.209 1.00 39.29 105 LYS A O 1
ATOM 1270 N N . LYS A 1 106 ? -8.406 19.117 95.442 1.00 34.22 106 LYS A N 1
ATOM 1271 C CA . LYS A 1 106 ? -9.075 19.310 96.734 1.00 34.55 106 LYS A CA 1
ATOM 1272 C C . LYS A 1 106 ? -8.692 20.697 97.351 1.00 40.30 106 LYS A C 1
ATOM 1273 O O . LYS A 1 106 ? -9.062 21.004 98.491 1.00 41.11 106 LYS A O 1
ATOM 1277 N N . GLY A 1 107 ? -7.978 21.509 96.567 1.00 36.65 107 GLY A N 1
ATOM 1278 C CA . GLY A 1 107 ? -7.496 22.839 96.936 1.00 35.67 107 GLY A CA 1
ATOM 1279 C C . GLY A 1 107 ? -6.245 22.825 97.801 1.00 36.18 107 GLY A C 1
ATOM 1280 O O . GLY A 1 107 ? -5.875 23.864 98.360 1.00 34.51 107 GLY A O 1
ATOM 1284 N N . GLN A 1 108 ? -5.563 21.654 97.915 1.00 29.48 108 GLN A N 1
ATOM 1285 C CA . GLN A 1 108 ? -4.377 21.590 98.768 1.00 28.36 108 GLN A CA 1
ATOM 1286 C C . GLN A 1 108 ? -3.146 22.034 98.006 1.00 28.11 108 GLN A C 1
ATOM 1287 O O . GLN A 1 108 ? -2.966 21.693 96.838 1.00 23.99 108 GLN A O 1
ATOM 1301 N N . GLU A 1 109 ? -2.310 22.828 98.677 1.00 26.95 109 GLU A N 1
ATOM 1302 C CA . GLU A 1 109 ? -1.064 23.360 98.119 1.00 26.66 109 GLU A CA 1
ATOM 1303 C C . GLU A 1 109 ? -0.083 22.278 97.675 1.00 28.30 109 GLU A C 1
ATOM 1304 O O . GLU A 1 109 ? 0.079 21.277 98.367 1.00 28.76 109 GLU A O 1
ATOM 1316 N N . CYS A 1 110 ? 0.579 22.508 96.534 1.00 25.07 110 CYS A N 1
ATOM 1317 C CA A CYS A 1 110 ? 1.622 21.661 95.929 0.47 25.12 110 CYS A CA 1
ATOM 1318 C CA B CYS A 1 110 ? 1.669 21.654 96.082 0.53 24.38 110 CYS A CA 1
ATOM 1319 C C . CYS A 1 110 ? 2.786 22.566 95.545 1.00 25.86 110 CYS A C 1
ATOM 1320 O O . CYS A 1 110 ? 2.525 23.662 95.039 1.00 25.02 110 CYS A O 1
ATOM 1335 N N . TYR A 1 111 ? 4.035 22.162 95.786 1.00 18.95 111 TYR A N 1
ATOM 1336 C CA . TYR A 1 111 ? 5.193 22.997 95.462 1.00 17.43 111 TYR A CA 1
ATOM 1337 C C . TYR A 1 111 ? 5.938 22.470 94.283 1.00 19.55 111 TYR A C 1
ATOM 1338 O O . TYR A 1 111 ? 6.108 21.267 94.127 1.00 20.59 111 TYR A O 1
ATOM 1356 N N . VAL A 1 112 ? 6.292 23.383 93.395 1.00 13.69 112 VAL A N 1
ATOM 1357 C CA . VAL A 1 112 ? 6.904 23.064 92.112 1.00 13.83 112 VAL A CA 1
ATOM 1358 C C . VAL A 1 112 ? 8.243 23.794 91.945 1.00 19.09 112 VAL A C 1
ATOM 1359 O O . VAL A 1 112 ? 8.321 25.002 92.140 1.00 19.06 112 VAL A O 1
ATOM 1372 N N . TRP A 1 113 ? 9.280 23.045 91.552 1.00 15.77 113 TRP A N 1
ATOM 1373 C CA . TRP A 1 113 ? 10.605 23.566 91.207 1.00 15.26 113 TRP A CA 1
ATOM 1374 C C . TRP A 1 113 ? 10.968 23.120 89.821 1.00 16.89 113 TRP A C 1
ATOM 1375 O O . TRP A 1 113 ? 10.589 22.017 89.415 1.00 16.37 113 TRP A O 1
ATOM 1396 N N . ASP A 1 114 ? 11.763 23.917 89.114 1.00 12.49 114 ASP A N 1
ATOM 1397 C CA . ASP A 1 114 ? 12.293 23.481 87.815 1.00 10.93 114 ASP A CA 1
ATOM 1398 C C . ASP A 1 114 ? 13.778 23.221 88.019 1.00 14.01 114 ASP A C 1
ATOM 1399 O O . ASP A 1 114 ? 14.438 24.029 88.668 1.00 13.96 114 ASP A O 1
ATOM 1408 N N . CYS A 1 115 ? 14.286 22.108 87.517 1.00 10.30 115 CYS A N 1
ATOM 1409 C CA . CYS A 1 115 ? 15.718 21.754 87.599 1.00 11.73 115 CYS A CA 1
ATOM 1410 C C . CYS A 1 115 ? 16.210 21.584 86.170 1.00 15.91 115 CYS A C 1
ATOM 1411 O O . CYS A 1 115 ? 15.888 20.582 85.536 1.00 16.35 115 CYS A O 1
ATOM 1419 N N . CYS A 1 116 ? 16.961 22.572 85.659 1.00 13.54 116 CYS A N 1
ATOM 1420 C CA . CYS A 1 116 ? 17.416 22.631 84.283 1.00 13.70 116 CYS A CA 1
ATOM 1421 C C . CYS A 1 116 ? 18.854 22.169 84.138 1.00 15.99 116 CYS A C 1
ATOM 1422 O O . CYS A 1 116 ? 19.757 22.667 84.808 1.00 18.05 116 CYS A O 1
ATOM 1430 N N . ILE A 1 117 ? 19.062 21.221 83.234 1.00 12.14 117 ILE A N 1
ATOM 1431 C CA . ILE A 1 117 ? 20.388 20.664 82.971 1.00 13.43 117 ILE A CA 1
ATOM 1432 C C . ILE A 1 117 ? 20.743 20.926 81.516 1.00 16.49 117 ILE A C 1
ATOM 1433 O O . ILE A 1 117 ? 19.881 21.348 80.736 1.00 14.31 117 ILE A O 1
ATOM 1449 N N . ASN A 1 118 ? 22.000 20.666 81.143 1.00 15.30 118 ASN A N 1
ATOM 1450 C CA . ASN A 1 118 ? 22.409 20.814 79.760 1.00 14.55 118 ASN A CA 1
ATOM 1451 C C . ASN A 1 118 ? 21.670 19.780 78.925 1.00 17.57 118 ASN A C 1
ATOM 1452 O O . ASN A 1 118 ? 21.488 18.653 79.368 1.00 16.22 118 ASN A O 1
ATOM 1463 N N . SER A 1 119 ? 21.278 20.161 77.713 1.00 14.49 119 SER A N 1
ATOM 1464 C CA . SER A 1 119 ? 20.570 19.315 76.765 1.00 15.72 119 SER A CA 1
ATOM 1465 C C . SER A 1 119 ? 21.300 17.986 76.450 1.00 22.00 119 SER A C 1
ATOM 1466 O O . SER A 1 119 ? 20.631 16.957 76.291 1.00 22.44 119 SER A O 1
ATOM 1474 N N . ASP A 1 120 ? 22.651 18.000 76.367 1.00 20.11 120 ASP A N 1
ATOM 1475 C CA . ASP A 1 120 ? 23.423 16.771 76.114 1.00 20.46 120 ASP A CA 1
ATOM 1476 C C . ASP A 1 120 ? 23.272 15.807 77.283 1.00 22.51 120 ASP A C 1
ATOM 1477 O O . ASP A 1 120 ? 23.053 14.620 77.056 1.00 23.28 120 ASP A O 1
ATOM 1486 N N . CYS A 1 121 ? 23.300 16.333 78.522 1.00 18.56 121 CYS A N 1
ATOM 1487 C CA . CYS A 1 121 ? 23.134 15.555 79.760 1.00 18.50 121 CYS A CA 1
ATOM 1488 C C . CYS A 1 121 ? 21.742 14.933 79.830 1.00 18.97 121 CYS A C 1
ATOM 1489 O O . CYS A 1 121 ? 21.621 13.815 80.316 1.00 16.87 121 CYS A O 1
ATOM 1497 N N . SER A 1 122 ? 20.702 15.621 79.288 1.00 15.91 122 SER A N 1
ATOM 1498 C CA . SER A 1 122 ? 19.339 15.081 79.239 1.00 15.30 122 SER A CA 1
ATOM 1499 C C . SER A 1 122 ? 19.284 13.839 78.343 1.00 19.65 122 SER A C 1
ATOM 1500 O O . SER A 1 122 ? 18.446 12.969 78.564 1.00 19.75 122 SER A O 1
ATOM 1508 N N . ARG A 1 123 ? 20.176 13.760 77.327 1.00 18.62 123 ARG A N 1
ATOM 1509 C CA . ARG A 1 123 ? 20.244 12.608 76.423 1.00 18.25 123 ARG A CA 1
ATOM 1510 C C . ARG A 1 123 ? 21.007 11.455 77.083 1.00 21.02 123 ARG A C 1
ATOM 1511 O O . ARG A 1 123 ? 20.642 10.305 76.889 1.00 20.70 123 ARG A O 1
ATOM 1532 N N . TRP A 1 124 ? 22.041 11.752 77.867 1.00 19.30 124 TRP A N 1
ATOM 1533 C CA . TRP A 1 124 ? 22.823 10.721 78.581 1.00 19.27 124 TRP A CA 1
ATOM 1534 C C . TRP A 1 124 ? 21.938 9.930 79.537 1.00 22.72 124 TRP A C 1
ATOM 1535 O O . TRP A 1 124 ? 22.073 8.716 79.626 1.00 20.17 124 TRP A O 1
ATOM 1556 N N . ILE A 1 125 ? 21.040 10.637 80.278 1.00 19.57 125 ILE A N 1
ATOM 1557 C CA . ILE A 1 125 ? 20.191 10.002 81.295 1.00 19.68 125 ILE A CA 1
ATOM 1558 C C . ILE A 1 125 ? 19.050 9.169 80.641 1.00 27.64 125 ILE A C 1
ATOM 1559 O O . ILE A 1 125 ? 18.416 8.387 81.348 1.00 27.22 125 ILE A O 1
ATOM 1575 N N . CYS A 1 126 ? 18.843 9.295 79.302 1.00 27.81 126 CYS A N 1
ATOM 1576 C CA . CYS A 1 126 ? 17.899 8.455 78.538 1.00 30.02 126 CYS A CA 1
ATOM 1577 C C . CYS A 1 126 ? 18.467 7.064 78.361 1.00 34.44 126 CYS A C 1
ATOM 1578 O O . CYS A 1 126 ? 17.718 6.091 78.380 1.00 34.45 126 CYS A O 1
ATOM 1586 N N . ASP A 1 127 ? 19.786 6.991 78.077 1.00 32.30 127 ASP A N 1
ATOM 1587 C CA . ASP A 1 127 ? 20.532 5.781 77.731 1.00 33.14 127 ASP A CA 1
ATOM 1588 C C . ASP A 1 127 ? 21.175 5.043 78.915 1.00 35.01 127 ASP A C 1
ATOM 1589 O O . ASP A 1 127 ? 21.608 3.901 78.742 1.00 35.33 127 ASP A O 1
ATOM 1598 N N . ASP A 1 128 ? 21.296 5.687 80.088 1.00 27.83 128 ASP A N 1
ATOM 1599 C CA . ASP A 1 128 ? 21.884 5.032 81.255 1.00 25.17 128 ASP A CA 1
ATOM 1600 C C . ASP A 1 128 ? 20.980 5.300 82.454 1.00 26.33 128 ASP A C 1
ATOM 1601 O O . ASP A 1 128 ? 20.860 6.443 82.922 1.00 23.72 128 ASP A O 1
ATOM 1610 N N . ILE A 1 129 ? 20.321 4.232 82.930 1.00 23.30 129 ILE A N 1
ATOM 1611 C CA . ILE A 1 129 ? 19.353 4.291 84.029 1.00 23.86 129 ILE A CA 1
ATOM 1612 C C . ILE A 1 129 ? 20.065 4.565 85.362 1.00 23.00 129 ILE A C 1
ATOM 1613 O O . ILE A 1 129 ? 19.473 5.192 86.231 1.00 21.77 129 ILE A O 1
ATOM 1629 N N . GLN A 1 130 ? 21.313 4.093 85.534 1.00 18.69 130 GLN A N 1
ATOM 1630 C CA . GLN A 1 130 ? 22.054 4.367 86.764 1.00 17.67 130 GLN A CA 1
ATOM 1631 C C . GLN A 1 130 ? 22.350 5.864 86.862 1.00 16.01 130 GLN A C 1
ATOM 1632 O O . GLN A 1 130 ? 22.195 6.434 87.934 1.00 14.58 130 GLN A O 1
ATOM 1646 N N . LEU A 1 131 ? 22.763 6.493 85.749 1.00 12.75 131 LEU A N 1
ATOM 1647 C CA . LEU A 1 131 ? 23.017 7.945 85.703 1.00 12.72 131 LEU A CA 1
ATOM 1648 C C . LEU A 1 131 ? 21.694 8.718 85.951 1.00 16.12 131 LEU A C 1
ATOM 1649 O O . LEU A 1 131 ? 21.667 9.670 86.726 1.00 16.55 131 LEU A O 1
ATOM 1665 N N . ARG A 1 132 ? 20.587 8.264 85.352 1.00 14.69 132 ARG A N 1
ATOM 1666 C CA . ARG A 1 132 ? 19.273 8.897 85.563 1.00 13.67 132 ARG A CA 1
ATOM 1667 C C . ARG A 1 132 ? 18.900 8.913 87.082 1.00 17.48 132 ARG A C 1
ATOM 1668 O O . ARG A 1 132 ? 18.453 9.940 87.600 1.00 16.64 132 ARG A O 1
ATOM 1689 N N . GLU A 1 133 ? 19.084 7.771 87.784 1.00 14.34 133 GLU A N 1
ATOM 1690 C CA . GLU A 1 133 ? 18.793 7.703 89.225 1.00 14.54 133 GLU A CA 1
ATOM 1691 C C . GLU A 1 133 ? 19.619 8.714 90.022 1.00 15.87 133 GLU A C 1
ATOM 1692 O O . GLU A 1 133 ? 19.101 9.336 90.939 1.00 13.41 133 GLU A O 1
ATOM 1704 N N . ILE A 1 134 ? 20.926 8.801 89.723 1.00 13.12 134 ILE A N 1
ATOM 1705 C CA . ILE A 1 134 ? 21.827 9.752 90.388 1.00 11.88 134 ILE A CA 1
ATOM 1706 C C . ILE A 1 134 ? 21.385 11.204 90.045 1.00 14.36 134 ILE A C 1
ATOM 1707 O O . ILE A 1 134 ? 21.393 12.076 90.924 1.00 13.97 134 ILE A O 1
ATOM 1723 N N . LEU A 1 135 ? 20.979 11.448 88.786 1.00 11.09 135 LEU A N 1
ATOM 1724 C CA . LEU A 1 135 ? 20.557 12.794 88.391 1.00 11.94 135 LEU A CA 1
ATOM 1725 C C . LEU A 1 135 ? 19.282 13.189 89.190 1.00 16.16 135 LEU A C 1
ATOM 1726 O O . LEU A 1 135 ? 19.171 14.327 89.654 1.00 15.19 135 LEU A O 1
ATOM 1742 N N . VAL A 1 136 ? 18.336 12.247 89.352 1.00 14.77 136 VAL A N 1
ATOM 1743 C CA . VAL A 1 136 ? 17.095 12.496 90.113 1.00 14.24 136 VAL A CA 1
ATOM 1744 C C . VAL A 1 136 ? 17.441 12.895 91.568 1.00 16.45 136 VAL A C 1
ATOM 1745 O O . VAL A 1 136 ? 16.844 13.832 92.089 1.00 14.83 136 VAL A O 1
ATOM 1758 N N . GLU A 1 137 ? 18.397 12.163 92.213 1.00 13.26 137 GLU A N 1
ATOM 1759 C CA . GLU A 1 137 ? 18.878 12.450 93.555 1.00 13.08 137 GLU A CA 1
ATOM 1760 C C . GLU A 1 137 ? 19.493 13.867 93.624 1.00 15.66 137 GLU A C 1
ATOM 1761 O O . GLU A 1 137 ? 19.195 14.604 94.568 1.00 16.33 137 GLU A O 1
ATOM 1773 N N . TRP A 1 138 ? 20.326 14.252 92.615 1.00 13.11 138 TRP A N 1
ATOM 1774 C CA . TRP A 1 138 ? 20.941 15.591 92.520 1.00 13.07 138 TRP A CA 1
ATOM 1775 C C . TRP A 1 138 ? 19.897 16.700 92.418 1.00 16.42 138 TRP A C 1
ATOM 1776 O O . TRP A 1 138 ? 20.088 17.768 93.010 1.00 14.42 138 TRP A O 1
ATOM 1797 N N . CYS A 1 139 ? 18.799 16.444 91.665 1.00 11.49 139 CYS A N 1
ATOM 1798 C CA . CYS A 1 139 ? 17.676 17.381 91.527 1.00 12.60 139 CYS A CA 1
ATOM 1799 C C . CYS A 1 139 ? 16.975 17.558 92.865 1.00 16.17 139 CYS A C 1
ATOM 1800 O O . CYS A 1 139 ? 16.701 18.688 93.247 1.00 16.57 139 CYS A O 1
ATOM 1808 N N . LEU A 1 140 ? 16.733 16.457 93.606 1.00 13.49 140 LEU A N 1
ATOM 1809 C CA . LEU A 1 140 ? 16.127 16.532 94.928 1.00 13.68 140 LEU A CA 1
ATOM 1810 C C . LEU A 1 140 ? 17.021 17.320 95.882 1.00 15.12 140 LEU A C 1
ATOM 1811 O O . LEU A 1 140 ? 16.532 18.193 96.583 1.00 12.08 140 LEU A O 1
ATOM 1827 N N . GLU A 1 141 ? 18.335 17.018 95.902 1.00 12.58 141 GLU A N 1
ATOM 1828 C CA . GLU A 1 141 ? 19.283 17.747 96.755 1.00 12.12 141 GLU A CA 1
ATOM 1829 C C . GLU A 1 141 ? 19.336 19.221 96.389 1.00 16.53 141 GLU A C 1
ATOM 1830 O O . GLU A 1 141 ? 19.456 20.059 97.279 1.00 16.72 141 GLU A O 1
ATOM 1842 N N . SER A 1 142 ? 19.244 19.546 95.082 1.00 14.18 142 SER A N 1
ATOM 1843 C CA . SER A 1 142 ? 19.287 20.949 94.642 1.00 14.26 142 SER A CA 1
ATOM 1844 C C . SER A 1 142 ? 18.154 21.769 95.231 1.00 16.30 142 SER A C 1
ATOM 1845 O O . SER A 1 142 ? 18.406 22.900 95.631 1.00 15.17 142 SER A O 1
ATOM 1853 N N . CYS A 1 143 ? 16.910 21.225 95.285 1.00 13.96 143 CYS A N 1
ATOM 1854 C CA . CYS A 1 143 ? 15.775 21.976 95.849 1.00 13.54 143 CYS A CA 1
ATOM 1855 C C . CYS A 1 143 ? 15.938 22.097 97.346 1.00 14.70 143 CYS A C 1
ATOM 1856 O O . CYS A 1 143 ? 15.636 23.147 97.915 1.00 13.59 143 CYS A O 1
ATOM 1864 N N . GLU A 1 144 ? 16.426 21.012 97.986 1.00 11.84 144 GLU A N 1
ATOM 1865 C CA . GLU A 1 144 ? 16.688 20.957 99.424 1.00 12.45 144 GLU A CA 1
ATOM 1866 C C . GLU A 1 144 ? 17.700 22.026 99.849 1.00 17.91 144 GLU A C 1
ATOM 1867 O O . GLU A 1 144 ? 17.513 22.669 100.872 1.00 18.31 144 GLU A O 1
ATOM 1879 N N . ILE A 1 145 ? 18.771 22.190 99.069 1.00 16.20 145 ILE A N 1
ATOM 1880 C CA . ILE A 1 145 ? 19.831 23.161 99.328 1.00 16.56 145 ILE A CA 1
ATOM 1881 C C . ILE A 1 145 ? 19.318 24.609 99.147 1.00 20.95 145 ILE A C 1
ATOM 1882 O O . ILE A 1 145 ? 19.491 25.442 100.056 1.00 19.10 145 ILE A O 1
ATOM 1898 N N . ARG A 1 146 ? 18.705 24.904 97.981 1.00 17.51 146 ARG A N 1
ATOM 1899 C CA . ARG A 1 146 ? 18.319 26.272 97.685 1.00 17.58 146 ARG A CA 1
ATOM 1900 C C . ARG A 1 146 ? 17.182 26.798 98.578 1.00 20.97 146 ARG A C 1
ATOM 1901 O O . ARG A 1 146 ? 17.170 27.997 98.832 1.00 21.81 146 ARG A O 1
ATOM 1922 N N . ASP A 1 147 ? 16.288 25.928 99.093 1.00 14.75 147 ASP A N 1
ATOM 1923 C CA . ASP A 1 147 ? 15.175 26.403 99.895 1.00 14.81 147 ASP A CA 1
ATOM 1924 C C . ASP A 1 147 ? 15.092 25.811 101.309 1.00 19.48 147 ASP A C 1
ATOM 1925 O O . ASP A 1 147 ? 14.102 26.071 101.985 1.00 19.39 147 ASP A O 1
ATOM 1934 N N . SER A 1 148 ? 16.147 25.119 101.801 1.00 17.18 148 SER A N 1
ATOM 1935 C CA . SER A 1 148 ? 16.184 24.484 103.146 1.00 16.87 148 SER A CA 1
ATOM 1936 C C . SER A 1 148 ? 14.949 23.614 103.418 1.00 18.03 148 SER A C 1
ATOM 1937 O O . SER A 1 148 ? 14.329 23.719 104.471 1.00 16.26 148 SER A O 1
ATOM 1945 N N . VAL A 1 149 ? 14.619 22.737 102.470 1.00 15.33 149 VAL A N 1
ATOM 1946 C CA . VAL A 1 149 ? 13.500 21.809 102.616 1.00 13.69 149 VAL A CA 1
ATOM 1947 C C . VAL A 1 149 ? 14.059 20.420 102.721 1.00 17.27 149 VAL A C 1
ATOM 1948 O O . VAL A 1 149 ? 15.215 20.214 102.385 1.00 16.03 149 VAL A O 1
ATOM 1961 N N . VAL A 1 150 ? 13.247 19.461 103.192 1.00 15.79 150 VAL A N 1
ATOM 1962 C CA . VAL A 1 150 ? 13.640 18.052 103.257 1.00 15.79 150 VAL A CA 1
ATOM 1963 C C . VAL A 1 150 ? 12.599 17.329 102.419 1.00 17.15 150 VAL A C 1
ATOM 1964 O O . VAL A 1 150 ? 11.410 17.521 102.664 1.00 16.09 150 VAL A O 1
ATOM 1977 N N . LEU A 1 151 ? 13.028 16.604 101.366 1.00 13.63 151 LEU A N 1
ATOM 1978 C CA . LEU A 1 151 ? 12.087 15.906 100.462 1.00 13.74 151 LEU A CA 1
ATOM 1979 C C . LEU A 1 151 ? 12.183 14.398 100.648 1.00 18.29 151 LEU A C 1
ATOM 1980 O O . LEU A 1 151 ? 13.257 13.899 100.931 1.00 17.90 151 LEU A O 1
ATOM 1996 N N . CYS A 1 152 ? 11.052 13.692 100.567 1.00 16.43 152 CYS A N 1
ATOM 1997 C CA . CYS A 1 152 ? 10.980 12.235 100.756 1.00 17.57 152 CYS A CA 1
ATOM 1998 C C . CYS A 1 152 ? 11.619 11.484 99.582 1.00 21.28 152 CYS A C 1
ATOM 1999 O O . CYS A 1 152 ? 11.366 11.811 98.426 1.00 21.15 152 CYS A O 1
ATOM 2007 N N . ARG A 1 153 ? 12.470 10.498 99.901 1.00 18.74 153 ARG A N 1
ATOM 2008 C CA . ARG A 1 153 ? 13.130 9.608 98.946 1.00 18.66 153 ARG A CA 1
ATOM 2009 C C . ARG A 1 153 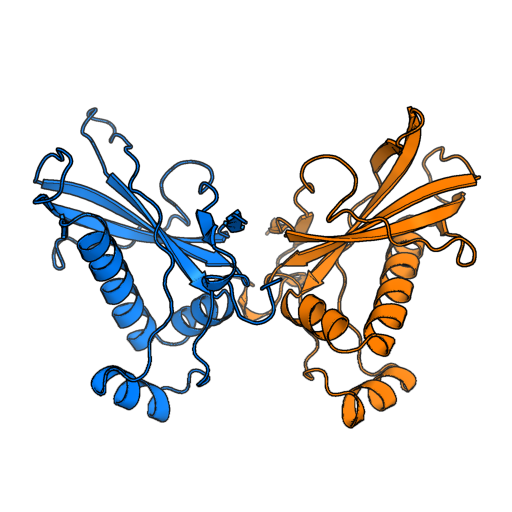? 12.287 8.327 98.751 1.00 22.51 153 ARG A C 1
ATOM 2010 O O . ARG A 1 153 ? 12.525 7.585 97.808 1.00 24.05 153 ARG A O 1
ATOM 2031 N N . ASP A 1 154 ? 11.301 8.074 99.608 1.00 18.79 154 ASP A N 1
ATOM 2032 C CA . ASP A 1 154 ? 10.473 6.851 99.491 1.00 19.14 154 ASP A CA 1
ATOM 2033 C C . ASP A 1 154 ? 9.177 7.124 98.739 1.00 24.02 154 ASP A C 1
ATOM 2034 O O . ASP A 1 154 ? 8.827 6.365 97.827 1.00 23.42 154 ASP A O 1
ATOM 2043 N N . ARG A 1 155 ? 8.457 8.197 99.121 1.00 21.63 155 ARG A N 1
ATOM 2044 C CA . ARG A 1 155 ? 7.197 8.557 98.471 1.00 22.20 155 ARG A CA 1
ATOM 2045 C C . ARG A 1 155 ? 7.531 9.326 97.224 1.00 25.90 155 ARG A C 1
ATOM 2046 O O . ARG A 1 155 ? 7.279 10.514 97.120 1.00 27.33 155 ARG A O 1
ATOM 2067 N N . ILE A 1 156 ? 8.148 8.637 96.295 1.00 23.78 156 ILE A N 1
ATOM 2068 C CA . ILE A 1 156 ? 8.653 9.178 95.042 1.00 24.34 156 ILE A CA 1
ATOM 2069 C C . ILE A 1 156 ? 7.973 8.464 93.868 1.00 27.30 156 ILE A C 1
ATOM 2070 O O . ILE A 1 156 ? 7.730 7.249 93.926 1.00 28.38 156 ILE A O 1
ATOM 2086 N N . ALA A 1 157 ? 7.603 9.246 92.845 1.00 18.85 157 ALA A N 1
ATOM 2087 C CA . ALA A 1 157 ? 6.950 8.746 91.648 1.00 16.20 157 ALA A CA 1
ATOM 2088 C C . ALA A 1 157 ? 7.399 9.532 90.414 1.00 16.30 157 ALA A C 1
ATOM 2089 O O . ALA A 1 157 ? 7.955 10.632 90.526 1.00 16.42 157 ALA A O 1
ATOM 2096 N N . PHE A 1 158 ? 7.158 8.955 89.236 1.00 14.07 158 PHE A N 1
ATOM 2097 C CA . PHE A 1 158 ? 7.528 9.531 87.951 1.00 14.47 158 PHE A CA 1
ATOM 2098 C C . PHE A 1 158 ? 6.304 9.626 87.039 1.00 17.59 158 PHE A C 1
ATOM 2099 O O . PHE A 1 158 ? 6.066 8.738 86.212 1.00 17.35 158 PHE A O 1
ATOM 2116 N N . PRO A 1 159 ? 5.556 10.746 87.137 1.00 15.12 159 PRO A N 1
ATOM 2117 C CA . PRO A 1 159 ? 4.388 10.935 86.243 1.00 15.67 159 PRO A CA 1
ATOM 2118 C C . PRO A 1 159 ? 4.785 10.875 84.766 1.00 22.09 159 PRO A C 1
ATOM 2119 O O . PRO A 1 159 ? 5.915 11.231 84.399 1.00 21.13 159 PRO A O 1
ATOM 2130 N N . LYS A 1 160 ? 3.875 10.396 83.917 1.00 19.90 160 LYS A N 1
ATOM 2131 C CA . LYS A 1 160 ? 4.159 10.252 82.477 1.00 21.61 160 LYS A CA 1
ATOM 2132 C C . LYS A 1 160 ? 4.101 11.598 81.713 1.00 30.99 160 LYS A C 1
ATOM 2133 O O . LYS A 1 160 ? 4.392 11.628 80.522 1.00 35.72 160 LYS A O 1
ATOM 2152 N N . MET A 1 161 ? 3.838 12.698 82.399 1.00 27.02 161 MET A N 1
ATOM 2153 C CA . MET A 1 161 ? 3.785 14.037 81.799 1.00 26.44 161 MET A CA 1
ATOM 2154 C C . MET A 1 161 ? 5.199 14.622 81.636 1.00 26.99 161 MET A C 1
ATOM 2155 O O . MET A 1 161 ? 6.119 14.241 82.368 1.00 26.72 161 MET A O 1
ATOM 2169 N N . LYS A 1 162 ? 5.365 15.545 80.683 1.00 20.64 162 LYS A N 1
ATOM 2170 C CA . LYS A 1 162 ? 6.641 16.217 80.429 1.00 20.88 162 LYS A CA 1
ATOM 2171 C C . LYS A 1 162 ? 6.936 17.303 81.507 1.00 20.26 162 LYS A C 1
ATOM 2172 O O . LYS A 1 162 ? 8.092 17.559 81.824 1.00 18.80 162 LYS A O 1
ATOM 2182 N N . LYS A 1 163 ? 5.888 17.929 82.051 1.00 15.81 163 LYS A N 1
ATO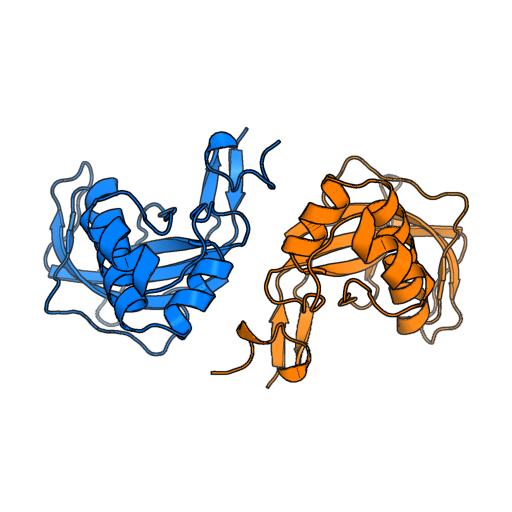M 2183 C CA . LYS A 1 163 ? 6.020 18.977 83.067 1.00 16.45 163 LYS A CA 1
ATOM 2184 C C . LYS A 1 163 ? 4.732 19.094 83.878 1.00 20.20 163 LYS A C 1
ATOM 2185 O O . LYS A 1 163 ? 3.668 18.694 83.419 1.00 20.14 163 LYS A O 1
ATOM 2204 N N . LYS A 1 164 ? 4.850 19.656 85.078 1.00 18.01 164 LYS A N 1
ATOM 2205 C CA . LYS A 1 164 ? 3.753 20.002 85.959 1.00 18.41 164 LYS A CA 1
ATOM 2206 C C . LYS A 1 164 ? 3.537 21.491 85.816 1.00 23.94 164 LYS A C 1
ATOM 2207 O O . LYS A 1 164 ? 4.495 22.252 85.924 1.00 22.89 164 LYS A O 1
ATOM 2226 N N . GLY A 1 165 ? 2.296 21.884 85.531 1.00 23.23 165 GLY A N 1
ATOM 2227 C CA . GLY A 1 165 ? 1.926 23.281 85.365 1.00 23.85 165 GLY A CA 1
ATOM 2228 C C . GLY A 1 165 ? 1.968 23.749 83.924 1.00 30.24 165 GLY A C 1
ATOM 2229 O O . GLY A 1 165 ? 2.186 22.957 82.999 1.00 28.11 165 GLY A O 1
ATOM 2233 N N . ALA A 1 166 ? 1.739 25.052 83.715 1.00 30.34 166 ALA A N 1
ATOM 2234 C CA . ALA A 1 166 ? 1.749 25.607 82.363 1.00 31.97 166 ALA A CA 1
ATOM 2235 C C . ALA A 1 166 ? 3.215 25.779 81.889 1.00 37.81 166 ALA A C 1
ATOM 2236 O O . ALA A 1 166 ? 4.098 25.062 82.370 1.00 39.83 166 ALA A O 1
ATOM 2243 N N . GLU A 1 167 ? 3.487 26.714 80.975 1.00 33.48 167 GLU A N 1
ATOM 2244 C CA . GLU A 1 167 ? 4.828 26.951 80.442 1.00 32.23 167 GLU A CA 1
ATOM 2245 C C . GLU A 1 167 ? 5.875 27.077 81.568 1.00 33.08 167 GLU A C 1
ATOM 2246 O O . GLU A 1 167 ? 5.584 27.683 82.594 1.00 34.82 167 GLU A O 1
ATOM 2253 N N . LEU A 1 168 ? 7.061 26.450 81.403 1.00 25.14 168 LEU A N 1
ATOM 2254 C CA . LEU A 1 168 ? 8.160 26.536 82.371 1.00 21.56 168 LEU A CA 1
ATOM 2255 C C . LEU A 1 168 ? 8.696 27.958 82.316 1.00 26.15 168 LEU A C 1
ATOM 2256 O O . LEU A 1 168 ? 9.032 28.409 81.221 1.00 25.71 168 LEU A O 1
ATOM 2272 N N . PRO A 1 169 ? 8.703 28.726 83.433 1.00 22.66 169 PRO A N 1
ATOM 2273 C CA . PRO A 1 169 ? 9.169 30.115 83.349 1.00 21.58 169 PRO A CA 1
ATOM 2274 C C . PRO A 1 169 ? 10.678 30.192 83.116 1.00 23.51 169 PRO A C 1
ATOM 2275 O O . PRO A 1 169 ? 11.409 29.224 83.400 1.00 20.07 169 PRO A O 1
ATOM 2286 N N . ALA A 1 170 ? 11.142 31.326 82.544 1.00 20.33 170 ALA A N 1
ATOM 2287 C CA . ALA A 1 170 ? 12.562 31.503 82.259 1.00 21.43 170 ALA A CA 1
ATOM 2288 C C . ALA A 1 170 ? 13.379 31.564 83.545 1.00 24.57 170 ALA A C 1
ATOM 2289 O O . ALA A 1 170 ? 12.896 32.018 84.589 1.00 23.61 170 ALA A O 1
ATOM 2296 N N . LEU A 1 171 ? 14.613 31.080 83.463 1.00 21.37 171 LEU A N 1
ATOM 2297 C CA . LEU A 1 171 ? 15.557 31.143 84.563 1.00 21.86 171 LEU A CA 1
ATOM 2298 C C . LEU A 1 171 ? 16.434 32.345 84.351 1.00 27.89 171 LEU A C 1
ATOM 2299 O O . LEU A 1 171 ? 16.978 32.522 83.259 1.00 28.18 171 LEU A O 1
ATOM 2315 N N . GLU A 1 172 ? 16.573 33.171 85.380 1.00 26.67 172 GLU A N 1
ATOM 2316 C CA . GLU A 1 172 ? 17.398 34.366 85.317 1.00 28.13 172 GLU A CA 1
ATOM 2317 C C . GLU A 1 172 ? 18.777 34.012 85.833 1.00 34.10 172 GLU A C 1
ATOM 2318 O O . GLU A 1 172 ? 18.916 33.563 86.971 1.00 35.64 172 GLU A O 1
ATOM 2330 N N . VAL A 1 173 ? 19.789 34.128 84.985 1.00 30.74 173 VAL A N 1
ATOM 2331 C CA . VAL A 1 173 ? 21.124 33.727 85.403 1.00 31.83 173 VAL A CA 1
ATOM 2332 C C . VAL A 1 173 ? 22.146 34.810 85.084 1.00 39.37 173 VAL A C 1
ATOM 2333 O O . VAL A 1 173 ? 21.998 35.555 84.107 1.00 38.18 173 VAL A O 1
ATOM 2346 N N . LEU A 1 174 ? 23.215 34.848 85.885 1.00 39.70 174 LEU A N 1
ATOM 2347 C CA . LEU A 1 174 ? 24.337 35.743 85.637 1.00 41.01 174 LEU A CA 1
ATOM 2348 C C . LEU A 1 174 ? 25.191 35.109 84.539 1.00 46.02 174 LEU A C 1
ATOM 2349 O O . LEU A 1 174 ? 25.134 33.897 84.328 1.00 43.84 174 LEU A O 1
ATOM 2365 N N . ASN A 1 175 ? 25.920 35.938 83.797 1.00 45.64 175 ASN A N 1
ATOM 2366 C CA . ASN A 1 175 ? 26.735 35.527 82.658 1.00 46.25 175 ASN A CA 1
ATOM 2367 C C . ASN A 1 175 ? 27.813 34.484 83.017 1.00 49.33 175 ASN A C 1
ATOM 2368 O O . ASN A 1 175 ? 28.150 33.657 82.169 1.00 49.30 175 ASN A O 1
ATOM 2379 N N . ASP A 1 176 ? 28.312 34.483 84.264 1.00 45.31 176 ASP A N 1
ATOM 2380 C CA . ASP A 1 176 ? 29.314 33.510 84.716 1.00 45.33 176 ASP A CA 1
ATOM 2381 C C . ASP A 1 176 ? 28.669 32.141 85.081 1.00 45.67 176 ASP A C 1
ATOM 2382 O O . ASP A 1 176 ? 29.388 31.183 85.392 1.00 44.86 176 ASP A O 1
ATOM 2391 N N . GLU A 1 177 ? 27.320 32.053 85.034 1.00 39.15 177 GLU A N 1
ATOM 2392 C CA . GLU A 1 177 ? 26.583 30.817 85.316 1.00 37.15 177 GLU A CA 1
ATOM 2393 C C . GLU A 1 177 ? 26.277 30.058 84.018 1.00 34.97 177 GLU A C 1
ATOM 2394 O O . GLU A 1 177 ? 25.925 28.882 84.071 1.00 33.65 177 GLU A O 1
ATOM 2406 N N . LEU A 1 178 ? 26.381 30.736 82.862 1.00 27.51 178 LEU A N 1
ATOM 2407 C CA . LEU A 1 178 ? 26.094 30.140 81.557 1.00 26.01 178 LEU A CA 1
ATOM 2408 C C . LEU A 1 178 ? 27.175 29.174 81.095 1.00 28.60 178 LEU A C 1
ATOM 2409 O O . LEU A 1 178 ? 28.334 29.322 81.502 1.00 26.38 178 LEU A O 1
ATOM 2425 N N . HIS A 1 179 ? 26.806 28.232 80.182 1.00 24.08 179 HIS A N 1
ATOM 2426 C CA . HIS A 1 179 ? 27.742 27.335 79.491 1.00 23.40 179 HIS A CA 1
ATOM 2427 C C . HIS A 1 179 ? 28.825 28.250 78.859 1.00 29.16 179 HIS A C 1
ATOM 2428 O O . HIS A 1 179 ? 28.470 29.262 78.235 1.00 27.24 179 HIS A O 1
ATOM 2442 N N . GLN A 1 180 ? 30.119 27.917 79.065 1.00 28.28 180 GLN A N 1
ATOM 2443 C CA A GLN A 1 180 ? 31.283 28.681 78.581 0.60 29.28 180 GLN A CA 1
ATOM 2444 C CA B GLN A 1 180 ? 31.260 28.725 78.600 0.40 28.71 180 GLN A CA 1
ATOM 2445 C C . GLN A 1 180 ? 31.099 29.253 77.160 1.00 34.01 180 GLN A C 1
ATOM 2446 O O . GLN A 1 180 ? 31.421 30.417 76.930 1.00 35.57 180 GLN A O 1
ATOM 2473 N N . ASP A 1 181 ? 30.594 28.434 76.203 1.00 29.48 181 ASP A N 1
ATOM 2474 C CA . ASP A 1 181 ? 30.424 28.890 74.799 1.00 29.49 181 ASP A CA 1
ATOM 2475 C C . ASP A 1 181 ? 29.263 29.894 74.603 1.00 32.95 181 ASP A C 1
ATOM 2476 O O . ASP A 1 181 ? 29.118 30.482 73.519 1.00 32.80 181 ASP A O 1
ATOM 2485 N N . TYR A 1 182 ? 28.460 30.111 75.646 1.00 28.25 182 TYR A N 1
ATOM 2486 C CA . TYR A 1 182 ? 27.307 31.002 75.541 1.00 27.42 182 TYR A CA 1
ATOM 2487 C C . TYR A 1 182 ? 27.472 32.282 76.372 1.00 33.37 182 TYR A C 1
ATOM 2488 O O . TYR A 1 182 ? 26.590 33.132 76.346 1.00 33.81 182 TYR A O 1
ATOM 2506 N N . LYS A 1 183 ? 28.614 32.435 77.069 1.00 32.40 183 LYS A N 1
ATOM 2507 C CA . LYS A 1 183 ? 28.955 33.626 77.868 1.00 33.62 183 LYS A CA 1
ATOM 2508 C C . LYS A 1 183 ? 29.195 34.825 76.933 1.00 41.69 183 LYS A C 1
ATOM 2509 O O . LYS A 1 183 ? 29.253 34.642 75.714 1.00 43.32 183 LYS A O 1
ATOM 2528 N N . ALA A 1 184 ? 29.331 36.041 77.490 1.00 39.44 184 ALA A N 1
ATOM 2529 C CA . ALA A 1 184 ? 29.583 37.263 76.718 1.00 69.28 184 ALA A CA 1
ATOM 2530 C C . ALA A 1 184 ? 31.081 37.505 76.561 1.00 98.62 184 ALA A C 1
ATOM 2531 O O . ALA A 1 184 ? 31.723 36.874 75.724 1.00 63.34 184 ALA A O 1
ATOM 2538 N N . SER B 1 28 ? 2.936 12.760 66.441 1.00 60.48 28 SER B N 1
ATOM 2539 C CA . SER B 1 28 ? 3.642 12.705 65.162 1.00 60.35 28 SER B CA 1
ATOM 2540 C C . SER B 1 28 ? 4.290 14.053 64.803 1.00 63.25 28 SER B C 1
ATOM 2541 O O . SER B 1 28 ? 5.345 14.067 64.156 1.00 63.23 28 SER B O 1
ATOM 2544 N N . VAL B 1 29 ? 3.656 15.174 65.214 1.00 58.33 29 VAL B N 1
ATOM 2545 C CA . VAL B 1 29 ? 4.137 16.538 64.952 1.00 57.29 29 VAL B CA 1
ATOM 2546 C C . VAL B 1 29 ? 4.574 17.214 66.292 1.00 57.02 29 VAL B C 1
ATOM 2547 O O . VAL B 1 29 ? 3.776 17.376 67.218 1.00 56.84 29 VAL B O 1
ATOM 2560 N N . SER B 1 30 ? 5.871 17.569 66.368 1.00 49.36 30 SER B N 1
ATOM 2561 C CA . SER B 1 30 ? 6.547 18.170 67.518 1.00 46.73 30 SER B CA 1
ATOM 2562 C C . SER B 1 30 ? 6.845 19.661 67.272 1.00 47.53 30 SER B C 1
ATOM 2563 O O . SER B 1 30 ? 6.807 20.112 66.126 1.00 47.91 30 SER B O 1
ATOM 2571 N N . LYS B 1 31 ? 7.141 20.420 68.350 1.00 40.34 31 LYS B N 1
ATOM 2572 C CA . LYS B 1 31 ? 7.452 21.847 68.281 1.00 38.57 31 LYS B CA 1
ATOM 2573 C C . LYS B 1 31 ? 8.882 22.157 68.717 1.00 39.69 31 LYS B C 1
ATOM 2574 O O . LYS B 1 31 ? 9.344 21.648 69.740 1.00 39.14 31 LYS B O 1
ATOM 2593 N N . ILE B 1 32 ? 9.570 23.019 67.946 1.00 33.51 32 ILE B N 1
ATOM 2594 C CA . ILE B 1 32 ? 10.919 23.499 68.245 1.00 31.78 32 ILE B CA 1
ATOM 2595 C C . ILE B 1 32 ? 10.791 24.976 68.591 1.00 34.09 32 ILE B C 1
ATOM 2596 O O . ILE B 1 32 ? 10.301 25.752 67.767 1.00 34.29 32 ILE B O 1
ATOM 2612 N N . GLU B 1 33 ? 11.194 25.364 69.806 1.00 28.66 33 GLU B N 1
ATOM 2613 C CA . GLU B 1 33 ? 11.124 26.760 70.226 1.00 27.80 33 GLU B CA 1
ATOM 2614 C C . GLU B 1 33 ? 12.537 27.305 70.071 1.00 30.07 33 GLU B C 1
ATOM 2615 O O . GLU B 1 33 ? 13.439 26.900 70.815 1.00 28.79 33 GLU B O 1
ATOM 2627 N N . PRO B 1 34 ? 12.806 28.106 69.010 1.00 26.01 34 PRO B N 1
ATOM 2628 C CA . PRO B 1 34 ? 14.194 28.512 68.762 1.00 24.90 34 PRO B CA 1
ATOM 2629 C C . PRO B 1 34 ? 14.697 29.536 69.758 1.00 26.22 34 PRO B C 1
ATOM 2630 O O . PRO B 1 34 ? 13.924 30.298 70.337 1.00 26.46 34 PRO B O 1
ATOM 2641 N N . ILE B 1 35 ? 16.003 29.496 69.980 1.00 20.52 35 ILE B N 1
ATOM 2642 C CA . ILE B 1 35 ? 16.759 30.397 70.842 1.00 19.86 35 ILE B CA 1
ATOM 2643 C C . ILE B 1 35 ? 17.374 31.423 69.899 1.00 26.14 35 ILE B C 1
ATOM 2644 O O . ILE B 1 35 ? 18.126 31.031 69.011 1.00 25.37 35 ILE B O 1
ATOM 2660 N N . ALA B 1 36 ? 17.011 32.715 70.051 1.00 24.28 36 ALA B N 1
ATOM 2661 C CA . ALA B 1 36 ? 17.505 33.811 69.211 1.00 24.53 36 ALA B CA 1
ATOM 2662 C C . ALA B 1 36 ? 19.025 33.953 69.344 1.00 29.98 36 ALA B C 1
ATOM 2663 O O . ALA B 1 36 ? 19.575 33.738 70.428 1.00 30.29 36 ALA B O 1
ATOM 2670 N N . ASP B 1 37 ? 19.710 34.200 68.212 1.00 27.58 37 ASP B N 1
ATOM 2671 C CA . ASP B 1 37 ? 21.167 34.305 68.168 1.00 28.22 37 ASP B CA 1
ATOM 2672 C C . ASP B 1 37 ? 21.594 35.624 67.462 1.00 34.38 37 ASP B C 1
ATOM 2673 O O . ASP B 1 37 ? 21.994 36.565 68.144 1.00 35.43 37 ASP B O 1
ATOM 2682 N N . PHE B 1 38 ? 21.484 35.705 66.125 1.00 31.67 38 PHE B N 1
ATOM 2683 C CA . PHE B 1 38 ? 21.819 36.925 65.380 1.00 31.89 38 PHE B CA 1
ATOM 2684 C C . PHE B 1 38 ? 20.922 37.065 64.150 1.00 34.55 38 PHE B C 1
ATOM 2685 O O . PHE B 1 38 ? 20.203 36.135 63.788 1.00 32.58 38 PHE B O 1
ATOM 2702 N N . VAL B 1 39 ? 20.963 38.240 63.515 1.00 33.06 39 VAL B N 1
ATOM 2703 C CA . VAL B 1 39 ? 20.146 38.559 62.338 1.00 33.08 39 VAL B CA 1
ATOM 2704 C C . VAL B 1 39 ? 21.005 38.860 61.109 1.00 37.11 39 VAL B C 1
ATOM 2705 O O . VAL B 1 39 ? 22.005 39.576 61.206 1.00 35.98 39 VAL B O 1
ATOM 2718 N N . ILE B 1 40 ? 20.560 38.344 59.946 1.00 33.98 40 ILE B N 1
ATOM 2719 C CA . ILE B 1 40 ? 21.087 38.659 58.621 1.00 33.15 40 ILE B CA 1
ATOM 2720 C C . ILE B 1 40 ? 20.086 39.649 58.016 1.00 36.86 40 ILE B C 1
ATOM 2721 O O . ILE B 1 40 ? 18.876 39.372 57.998 1.00 35.71 40 ILE B O 1
ATOM 2737 N N . LYS B 1 41 ? 20.574 40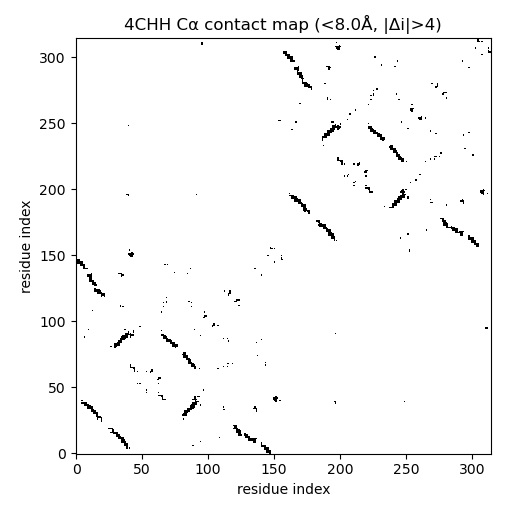.801 57.554 1.00 34.34 41 LYS B N 1
ATOM 2738 C CA . LYS B 1 41 ? 19.729 41.810 56.915 1.00 34.50 41 LYS B CA 1
ATOM 2739 C C . LYS B 1 41 ? 20.188 42.017 55.464 1.00 39.35 41 LYS B C 1
ATOM 2740 O O . LYS B 1 41 ? 21.376 42.196 55.207 1.00 38.64 41 LYS B O 1
ATOM 2759 N N . THR B 1 42 ? 19.235 41.958 54.527 1.00 38.13 42 THR B N 1
ATOM 2760 C CA . THR B 1 42 ? 19.443 42.166 53.091 1.00 38.42 42 THR B CA 1
ATOM 2761 C C . THR B 1 42 ? 18.113 42.665 52.494 1.00 42.23 42 THR B C 1
ATOM 2762 O O . THR B 1 42 ? 17.266 43.154 53.245 1.00 40.50 42 THR B O 1
ATOM 2773 N N . LYS B 1 43 ? 17.928 42.561 51.161 1.00 40.40 43 LYS B N 1
ATOM 2774 C CA . LYS B 1 43 ? 16.704 43.020 50.505 1.00 40.38 43 LYS B CA 1
ATOM 2775 C C . LYS B 1 43 ? 16.149 41.961 49.541 1.00 44.53 43 LYS B C 1
ATOM 2776 O O . LYS B 1 43 ? 16.896 41.094 49.068 1.00 44.53 43 LYS B O 1
ATOM 2780 N N . LEU B 1 44 ? 14.824 42.008 49.296 1.00 40.73 44 LEU B N 1
ATOM 2781 C CA . LEU B 1 44 ? 14.151 41.120 48.361 1.00 41.05 44 LEU B CA 1
ATOM 2782 C C . LEU B 1 44 ? 14.299 41.641 46.921 1.00 48.68 44 LEU B C 1
ATOM 2783 O O . LEU B 1 44 ? 13.767 42.702 46.598 1.00 48.73 44 LEU B O 1
ATOM 2799 N N . LEU B 1 45 ? 14.982 40.875 46.055 1.00 46.99 45 LEU B N 1
ATOM 2800 C CA . LEU B 1 45 ? 15.151 41.243 44.645 1.00 47.02 45 LEU B CA 1
ATOM 2801 C C . LEU B 1 45 ? 13.875 40.902 43.859 1.00 54.88 45 LEU B C 1
ATOM 2802 O O . LEU B 1 45 ? 13.313 41.783 43.204 1.00 55.15 45 LEU B O 1
ATOM 2818 N N . SER B 1 46 ? 13.403 39.639 43.954 1.00 53.54 46 SER B N 1
ATOM 2819 C CA . SER B 1 46 ? 12.192 39.152 43.286 1.00 54.65 46 SER B CA 1
ATOM 2820 C C . SER B 1 46 ? 11.569 37.978 44.059 1.00 61.15 46 SER B C 1
ATOM 2821 O O . SER B 1 46 ? 12.253 37.340 44.862 1.00 60.62 46 SER B O 1
ATOM 2829 N N . ALA B 1 47 ? 10.269 37.708 43.819 1.00 59.94 47 ALA B N 1
ATOM 2830 C CA . ALA B 1 47 ? 9.517 36.632 44.471 1.00 60.98 47 ALA B CA 1
ATOM 2831 C C . ALA B 1 47 ? 8.655 35.863 43.455 1.00 67.45 47 ALA B C 1
ATOM 2832 O O . ALA B 1 4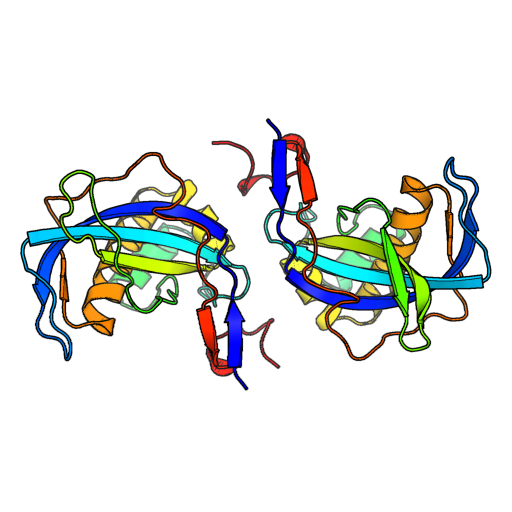7 ? 7.543 36.287 43.117 1.00 67.02 47 ALA B O 1
ATOM 2839 N N . ASN B 1 48 ? 9.186 34.721 42.975 1.00 65.85 48 ASN B N 1
ATOM 2840 C CA . ASN B 1 48 ? 8.542 33.839 41.996 1.00 66.27 48 ASN B CA 1
ATOM 2841 C C . ASN B 1 48 ? 7.465 32.930 42.638 1.00 71.45 48 ASN B C 1
ATOM 2842 O O . ASN B 1 48 ? 6.856 32.116 41.939 1.00 71.06 48 ASN B O 1
ATOM 2846 N N . GLY B 1 49 ? 7.223 33.104 43.940 1.00 69.11 49 GLY B N 1
ATOM 2847 C CA . GLY B 1 49 ? 6.255 32.331 44.715 1.00 69.35 49 GLY B CA 1
ATOM 2848 C C . GLY B 1 49 ? 4.784 32.603 44.430 1.00 73.69 49 GLY B C 1
ATOM 2849 O O . GLY B 1 49 ? 4.462 33.344 43.495 1.00 73.78 49 GLY B O 1
ATOM 2853 N N . PRO B 1 50 ? 3.853 32.022 45.233 1.00 70.01 50 PRO B N 1
ATOM 2854 C CA . PRO B 1 50 ? 2.418 32.237 44.965 1.00 69.88 50 PRO B CA 1
ATOM 2855 C C . PRO B 1 50 ? 1.833 33.525 45.561 1.00 73.63 50 PRO B C 1
ATOM 2856 O O . PRO B 1 50 ? 0.921 34.092 44.959 1.00 73.46 50 PRO B O 1
ATOM 2867 N N . GLU B 1 51 ? 2.325 33.973 46.731 1.00 70.15 51 GLU B N 1
ATOM 2868 C CA . GLU B 1 51 ? 1.840 35.180 47.408 1.00 69.95 51 GLU B CA 1
ATOM 2869 C C . GLU B 1 51 ? 2.369 36.456 46.753 1.00 73.24 51 GLU B C 1
ATOM 2870 O O . GLU B 1 51 ? 3.426 36.435 46.118 1.00 72.97 51 GLU B O 1
ATOM 2874 N N . LYS B 1 52 ? 1.637 37.573 46.943 1.00 69.25 52 LYS B N 1
ATOM 2875 C CA . LYS B 1 52 ? 1.958 38.886 46.382 1.00 68.67 52 LYS B CA 1
ATOM 2876 C C . LYS B 1 52 ? 2.986 39.648 47.240 1.00 70.91 52 LYS B C 1
ATOM 2877 O O . LYS B 1 52 ? 2.611 40.445 48.105 1.00 70.35 52 LYS B O 1
ATOM 2881 N N . LEU B 1 53 ? 4.286 39.411 46.978 1.00 66.26 53 LEU B N 1
ATOM 2882 C CA . LEU B 1 53 ? 5.384 40.090 47.679 1.00 65.42 53 LEU B CA 1
ATOM 2883 C C . LEU B 1 53 ? 5.928 41.230 46.825 1.00 68.45 53 LEU B C 1
ATOM 2884 O O . LEU B 1 53 ? 5.750 41.219 45.604 1.00 69.04 53 LEU B O 1
ATOM 2900 N N . GLN B 1 54 ? 6.598 42.209 47.456 1.00 63.05 54 GLN B N 1
ATOM 2901 C CA . GLN B 1 54 ? 7.141 43.365 46.744 1.00 61.61 54 GLN B CA 1
ATOM 2902 C C . GLN B 1 54 ? 8.514 43.050 46.107 1.00 64.33 54 GLN B C 1
ATOM 2903 O O . GLN B 1 54 ? 8.705 41.963 45.551 1.00 64.44 54 GLN B O 1
ATOM 2910 N N . ASP B 1 55 ? 9.430 44.037 46.127 1.00 59.12 55 ASP B N 1
ATOM 2911 C CA . ASP B 1 55 ? 10.799 43.999 45.610 1.00 58.09 55 ASP B CA 1
ATOM 2912 C C . ASP B 1 55 ? 11.511 45.241 46.110 1.00 59.22 55 ASP B C 1
ATOM 2913 O O . ASP B 1 55 ? 10.970 46.339 45.987 1.00 59.18 55 ASP B O 1
ATOM 2917 N N . GLY B 1 56 ? 12.686 45.062 46.699 1.00 53.00 56 GLY B N 1
ATOM 2918 C CA . GLY B 1 56 ? 13.469 46.164 47.248 1.00 51.76 56 GLY B CA 1
ATOM 2919 C C . GLY B 1 56 ? 13.290 46.330 48.743 1.00 53.44 56 GLY B C 1
ATOM 2920 O O . GLY B 1 56 ? 14.132 46.958 49.393 1.00 53.06 56 GLY B O 1
ATOM 2924 N N . ARG B 1 57 ? 12.178 45.768 49.300 1.00 47.53 57 ARG B N 1
ATOM 2925 C CA . ARG B 1 57 ? 11.879 45.757 50.735 1.00 45.82 57 ARG B CA 1
ATOM 2926 C C . ARG B 1 57 ? 12.972 45.003 51.488 1.00 47.72 57 ARG B C 1
ATOM 2927 O O . ARG B 1 57 ? 13.598 44.093 50.932 1.00 46.94 57 ARG B O 1
ATOM 2948 N N . LYS B 1 58 ? 13.233 45.408 52.731 1.00 43.29 58 LYS B N 1
ATOM 2949 C CA . LYS B 1 58 ? 14.274 44.769 53.526 1.00 42.62 58 LYS B CA 1
ATOM 2950 C C . LYS B 1 58 ? 13.819 43.377 53.994 1.00 42.58 58 LYS B C 1
ATOM 2951 O O . LYS B 1 58 ? 12.629 43.142 54.209 1.00 40.95 58 LYS B O 1
ATOM 2961 N N . VAL B 1 59 ? 14.764 42.444 54.059 1.00 38.00 59 VAL B N 1
ATOM 2962 C CA . VAL B 1 59 ? 14.511 41.081 54.529 1.00 37.48 59 VAL B CA 1
ATOM 2963 C C . VAL B 1 59 ? 15.440 40.796 55.698 1.00 37.24 59 VAL B C 1
ATOM 2964 O O . VAL B 1 59 ? 16.636 41.092 55.642 1.00 33.65 59 VAL B O 1
ATOM 2977 N N . PHE B 1 60 ? 14.864 40.192 56.753 1.00 34.59 60 PHE B N 1
ATOM 2978 C CA . PHE B 1 60 ? 15.587 39.799 57.951 1.00 33.69 60 PHE B CA 1
ATOM 2979 C C . PHE B 1 60 ? 15.517 38.303 58.111 1.00 36.48 60 PHE B C 1
ATOM 2980 O O . PHE B 1 60 ? 14.453 37.708 57.943 1.00 35.75 60 PHE B O 1
ATOM 2997 N N . ILE B 1 61 ? 16.659 37.688 58.396 1.00 32.15 61 ILE B N 1
ATOM 2998 C CA . ILE B 1 61 ? 16.715 36.263 58.674 1.00 31.05 61 ILE B CA 1
ATOM 2999 C C . ILE B 1 61 ? 17.193 36.106 60.106 1.00 31.69 61 ILE B C 1
ATOM 3000 O O . ILE B 1 61 ? 18.319 36.480 60.418 1.00 30.52 61 ILE B O 1
ATOM 3016 N N . ASN B 1 62 ? 16.349 35.544 60.965 1.00 28.33 62 ASN B N 1
ATOM 3017 C CA . ASN B 1 62 ? 16.721 35.281 62.353 1.00 27.45 62 ASN B CA 1
ATOM 3018 C C . ASN B 1 62 ? 17.461 33.959 62.427 1.00 29.86 62 ASN B C 1
ATOM 3019 O O . ASN B 1 62 ? 16.854 32.901 62.279 1.00 28.98 62 ASN B O 1
ATOM 3030 N N . VAL B 1 63 ? 18.786 34.019 62.568 1.00 27.44 63 VAL B N 1
ATOM 3031 C CA . VAL B 1 63 ? 19.589 32.813 62.717 1.00 28.32 63 VAL B CA 1
ATOM 3032 C C . VAL B 1 63 ? 19.469 32.455 64.188 1.00 31.98 63 VAL B C 1
ATOM 3033 O O . VAL B 1 63 ? 19.855 33.252 65.052 1.00 31.05 63 VAL B O 1
ATOM 3046 N N . CYS B 1 64 ? 18.811 31.317 64.451 1.00 26.47 64 CYS B N 1
ATOM 3047 C CA . CYS B 1 64 ? 18.452 30.858 65.784 1.00 25.72 64 CYS B CA 1
ATOM 3048 C C . 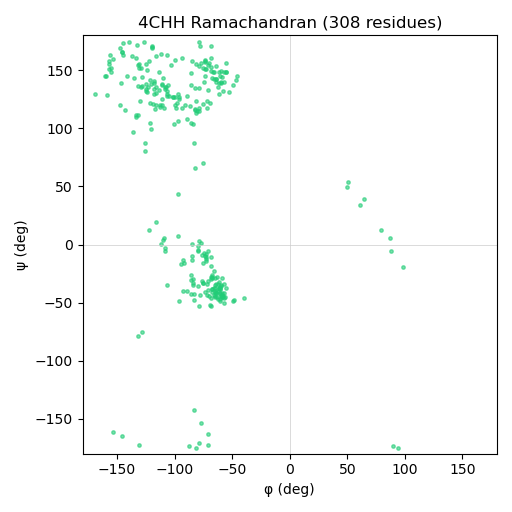CYS B 1 64 ? 18.821 29.398 65.982 1.00 27.75 64 CYS B C 1
ATOM 3049 O O . CYS B 1 64 ? 19.227 28.741 65.020 1.00 26.74 64 CYS B O 1
ATOM 3057 N N . HIS B 1 65 ? 18.698 28.876 67.225 1.00 22.60 65 HIS B N 1
ATOM 3058 C CA . HIS B 1 65 ? 19.127 27.497 67.437 1.00 20.66 65 HIS B CA 1
ATOM 3059 C C . HIS B 1 65 ? 18.288 26.717 68.468 1.00 24.38 65 HIS B C 1
ATOM 3060 O O . HIS B 1 65 ? 17.491 27.265 69.242 1.00 22.39 65 HIS B O 1
ATOM 3074 N N . SER B 1 66 ? 18.484 25.408 68.436 1.00 22.27 66 SER B N 1
ATOM 3075 C CA . SER B 1 66 ? 17.845 24.445 69.324 1.00 22.29 66 SER B CA 1
ATOM 3076 C C . SER B 1 66 ? 18.639 23.145 69.334 1.00 27.38 66 SER B C 1
ATOM 3077 O O . SER B 1 66 ? 19.139 22.749 68.263 1.00 27.36 66 SER B O 1
ATOM 3085 N N . PRO B 1 67 ? 18.722 22.422 70.489 1.00 23.02 67 PRO B N 1
ATOM 3086 C CA . PRO B 1 67 ? 19.424 21.124 70.477 1.00 22.23 67 PRO B CA 1
ATOM 3087 C C . PRO B 1 67 ? 18.615 20.040 69.748 1.00 26.96 67 PRO B C 1
ATOM 3088 O O . PRO B 1 67 ? 19.174 19.004 69.401 1.00 27.81 67 PRO B O 1
ATOM 3099 N N . LEU B 1 68 ? 17.326 20.311 69.460 1.00 24.82 68 LEU B N 1
ATOM 3100 C CA . LEU B 1 68 ? 16.398 19.422 68.752 1.00 25.36 68 LEU B CA 1
ATOM 3101 C C . LEU B 1 68 ? 16.666 19.375 67.229 1.00 30.39 68 LEU B C 1
ATOM 3102 O O . LEU B 1 68 ? 16.147 18.487 66.549 1.00 30.72 68 LEU B O 1
ATOM 3118 N N . VAL B 1 69 ? 17.433 20.342 66.693 1.00 27.14 69 VAL B N 1
ATOM 3119 C CA . VAL B 1 69 ? 17.766 20.397 65.263 1.00 27.62 69 VAL B CA 1
ATOM 3120 C C . VAL B 1 69 ? 18.897 19.398 64.972 1.00 31.66 69 VAL B C 1
ATOM 3121 O O . VAL B 1 69 ? 19.891 19.397 65.708 1.00 30.48 69 VAL B O 1
ATOM 3134 N N . PRO B 1 70 ? 18.792 18.580 63.879 1.00 31.47 70 PRO B N 1
ATOM 3135 C CA . PRO B 1 70 ? 19.874 17.634 63.555 1.00 31.41 70 PRO B CA 1
ATOM 3136 C C . PRO B 1 70 ? 21.242 18.295 63.409 1.00 37.62 70 PRO B C 1
ATOM 3137 O O . PRO B 1 70 ? 21.382 19.468 63.046 1.00 36.50 70 PRO B O 1
ATOM 3148 N N . LYS B 1 71 ? 22.247 17.520 63.765 1.00 37.24 71 LYS B N 1
ATOM 3149 C CA . LYS B 1 71 ? 23.650 17.903 63.786 1.00 38.77 71 LYS B CA 1
ATOM 3150 C C . LYS B 1 71 ? 24.427 17.101 62.727 1.00 46.46 71 LYS B C 1
ATOM 3151 O O . LYS B 1 71 ? 24.067 15.948 62.492 1.00 47.36 71 LYS B O 1
ATOM 3170 N N . PRO B 1 72 ? 25.495 17.630 62.091 1.00 45.24 72 PRO B N 1
ATOM 3171 C CA . PRO B 1 72 ? 26.272 16.774 61.169 1.00 46.34 72 PRO B CA 1
ATOM 3172 C C . PRO B 1 72 ? 27.031 15.681 61.957 1.00 52.20 72 PRO B C 1
ATOM 3173 O O . PRO B 1 72 ? 27.345 15.884 63.141 1.00 50.34 72 PRO B O 1
ATOM 3184 N N . GLU B 1 73 ? 27.304 14.519 61.311 1.00 51.13 73 GLU B N 1
ATOM 3185 C CA . GLU B 1 73 ? 27.993 13.372 61.934 1.00 51.42 73 GLU B CA 1
ATOM 3186 C C . GLU B 1 73 ? 29.431 13.693 62.369 1.00 56.02 73 GLU B C 1
ATOM 3187 O O . GLU B 1 73 ? 29.931 13.077 63.314 1.00 56.82 73 GLU B O 1
ATOM 3191 N N . VAL B 1 74 ? 30.083 14.647 61.693 1.00 51.74 74 VAL B N 1
ATOM 3192 C CA . VAL B 1 74 ? 31.461 15.028 61.983 1.00 51.68 74 VAL B CA 1
ATOM 3193 C C . VAL B 1 74 ? 31.475 16.389 62.695 1.00 57.16 74 VAL B C 1
ATOM 3194 O O . VAL B 1 74 ? 30.886 17.351 62.203 1.00 56.66 74 VAL B O 1
ATOM 3207 N N . ASP B 1 75 ? 32.155 16.459 63.856 1.00 55.33 75 ASP B N 1
ATOM 3208 C CA . ASP B 1 75 ? 32.274 17.703 64.614 1.00 55.95 75 ASP B CA 1
ATOM 3209 C C . ASP B 1 75 ? 33.260 18.626 63.912 1.00 60.89 75 ASP B C 1
ATOM 3210 O O . ASP B 1 75 ? 34.271 18.160 63.377 1.00 61.07 75 ASP B O 1
ATOM 3219 N N . PHE B 1 76 ? 32.931 19.928 63.875 1.00 56.96 76 PHE B N 1
ATOM 3220 C CA . PHE B 1 76 ? 33.706 20.940 63.180 1.00 56.29 76 PHE B CA 1
ATOM 3221 C C . PHE B 1 76 ? 35.125 21.095 63.707 1.00 60.75 76 PHE B C 1
ATOM 3222 O O . PHE B 1 76 ? 35.368 21.294 64.901 1.00 59.27 76 PHE B O 1
ATOM 3239 N N . ASN B 1 77 ? 36.044 21.048 62.746 1.00 58.66 77 ASN B N 1
ATOM 3240 C CA . ASN B 1 77 ? 37.477 21.270 62.838 1.00 58.94 77 ASN B CA 1
ATOM 3241 C C . ASN B 1 77 ? 37.882 21.884 61.500 1.00 62.74 77 ASN B C 1
ATOM 3242 O O . ASN B 1 77 ? 37.613 21.280 60.460 1.00 62.34 77 ASN B O 1
ATOM 3253 N N . ALA B 1 78 ? 38.444 23.110 61.514 1.00 59.62 78 ALA B N 1
ATOM 3254 C CA . ALA B 1 78 ? 38.829 23.856 60.312 1.00 60.23 78 ALA B CA 1
ATOM 3255 C C . ALA B 1 78 ? 39.650 23.013 59.308 1.00 66.09 78 ALA B C 1
ATOM 3256 O O . ALA B 1 78 ? 39.308 22.985 58.125 1.00 65.53 78 ALA B O 1
ATOM 3263 N N . ARG B 1 79 ? 40.680 22.292 59.797 1.00 63.84 79 ARG B N 1
ATOM 3264 C CA . ARG B 1 79 ? 41.589 21.457 59.004 1.00 64.17 79 ARG B CA 1
ATOM 3265 C C . ARG B 1 79 ? 40.922 20.212 58.380 1.00 69.80 79 ARG B C 1
ATOM 3266 O O . ARG B 1 79 ? 41.414 19.716 57.362 1.00 70.01 79 ARG B O 1
ATOM 3287 N N . ILE B 1 80 ? 39.835 19.700 58.986 1.00 66.44 80 ILE B N 1
ATOM 3288 C CA . ILE B 1 80 ? 39.163 18.490 58.503 1.00 66.05 80 ILE B CA 1
ATOM 3289 C C . ILE B 1 80 ? 37.821 18.759 57.807 1.00 69.64 80 ILE B C 1
ATOM 3290 O O . ILE B 1 80 ? 37.482 18.034 56.872 1.00 68.89 80 ILE B O 1
ATOM 3294 N N . VAL B 1 81 ? 37.051 19.765 58.268 1.00 66.48 81 VAL B N 1
ATOM 3295 C CA . VAL B 1 81 ? 35.702 20.047 57.766 1.00 66.20 81 VAL B CA 1
ATOM 3296 C C . VAL B 1 81 ? 35.703 20.945 56.508 1.00 69.62 81 VAL B C 1
ATOM 3297 O O . VAL B 1 81 ? 34.942 20.640 55.585 1.00 68.08 81 VAL B O 1
ATOM 3310 N N . PHE B 1 82 ? 36.535 22.019 56.453 1.00 67.27 82 PHE B N 1
ATOM 3311 C CA . PHE B 1 82 ? 36.589 22.904 55.273 1.00 67.46 82 PHE B CA 1
ATOM 3312 C C . PHE B 1 82 ? 36.931 22.119 53.974 1.00 72.85 82 PHE B C 1
ATOM 3313 O O . PHE B 1 82 ? 36.221 22.342 52.987 1.00 72.72 82 PHE B O 1
ATOM 3330 N N . PRO B 1 83 ? 37.890 21.143 53.943 1.00 69.72 83 PRO B N 1
ATOM 3331 C CA . PRO B 1 83 ? 38.084 20.359 52.708 1.00 69.55 83 PRO B CA 1
ATOM 3332 C C . PRO B 1 83 ? 36.872 19.461 52.417 1.00 72.58 83 PRO B C 1
ATOM 3333 O O . PRO B 1 83 ? 36.461 19.338 51.264 1.00 71.75 83 PRO B O 1
ATOM 3344 N N . LEU B 1 84 ? 36.271 18.877 53.474 1.00 69.70 84 LEU B N 1
ATOM 3345 C CA . LEU B 1 84 ? 35.087 18.010 53.390 1.00 69.63 84 LEU B CA 1
ATOM 3346 C C . LEU B 1 84 ? 33.825 18.801 52.967 1.00 73.18 84 LEU B C 1
ATOM 3347 O O . LEU B 1 84 ? 32.855 18.193 52.504 1.00 72.02 84 LEU B O 1
ATOM 3351 N N . ILE B 1 85 ? 33.859 20.150 53.112 1.00 70.26 85 ILE B N 1
ATOM 3352 C CA . ILE B 1 85 ? 32.775 21.070 52.751 1.00 70.36 85 ILE B CA 1
ATOM 3353 C C . ILE B 1 85 ? 32.819 21.400 51.254 1.00 74.88 85 ILE B C 1
ATOM 3354 O O . ILE B 1 85 ? 31.765 21.413 50.610 1.00 74.69 85 ILE B O 1
ATOM 3358 N N . ILE B 1 86 ? 34.034 21.655 50.701 1.00 71.41 86 ILE B N 1
ATOM 3359 C CA . ILE B 1 86 ? 34.256 21.973 49.279 1.00 71.10 86 ILE B CA 1
ATOM 3360 C C . ILE B 1 86 ? 33.811 20.806 48.384 1.00 73.98 86 ILE B C 1
ATOM 3361 O O . ILE B 1 86 ? 33.315 21.037 47.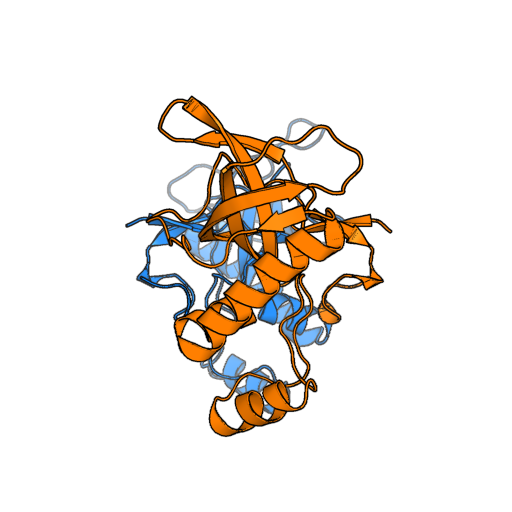277 1.00 73.39 86 ILE B O 1
ATOM 3365 N N . GLN B 1 87 ? 33.949 19.566 48.898 1.00 69.82 87 GLN B N 1
ATOM 3366 C CA . GLN B 1 87 ? 33.557 18.317 48.244 1.00 69.33 87 GLN B CA 1
ATOM 3367 C C . GLN B 1 87 ? 32.035 18.033 48.359 1.00 72.19 87 GLN B C 1
ATOM 3368 O O . GLN B 1 87 ? 31.555 17.073 47.745 1.00 71.19 87 GLN B O 1
ATOM 3372 N N . ASN B 1 88 ? 31.290 18.875 49.133 1.00 68.55 88 ASN B N 1
ATOM 3373 C CA . ASN B 1 88 ? 29.842 18.794 49.421 1.00 67.56 88 ASN B CA 1
ATOM 3374 C C . ASN B 1 88 ? 29.515 17.518 50.220 1.00 69.34 88 ASN B C 1
ATOM 3375 O O . ASN B 1 88 ? 28.477 16.887 50.002 1.00 68.27 88 ASN B O 1
ATOM 3379 N N . GLU B 1 89 ? 30.404 17.164 51.172 1.00 65.42 89 GLU B N 1
ATOM 3380 C CA . GLU B 1 89 ? 30.263 15.981 52.033 1.00 64.69 89 GLU B CA 1
ATOM 3381 C C . GLU B 1 89 ? 29.942 16.356 53.507 1.00 65.93 89 GLU B C 1
ATOM 3382 O O . GLU B 1 89 ? 29.870 15.462 54.359 1.00 65.21 89 GLU B O 1
ATOM 3386 N N . TRP B 1 90 ? 29.719 17.665 53.794 1.00 60.38 90 TRP B N 1
ATOM 3387 C CA . TRP B 1 90 ? 29.429 18.169 55.142 1.00 59.30 90 TRP B CA 1
ATOM 3388 C C . TRP B 1 90 ? 28.719 19.520 55.099 1.00 61.00 90 TRP B C 1
ATOM 3389 O O . TRP B 1 90 ? 29.218 20.466 54.476 1.00 60.66 90 TRP B O 1
ATOM 3410 N N . GLU B 1 91 ? 27.586 19.629 55.812 1.00 55.48 91 GLU B N 1
ATOM 3411 C CA . GLU B 1 91 ? 26.832 20.879 55.937 1.00 53.58 91 GLU B CA 1
ATOM 3412 C C . GLU B 1 91 ? 25.987 20.888 57.217 1.00 51.85 91 GLU B C 1
ATOM 3413 O O . GLU B 1 91 ? 25.587 19.832 57.716 1.00 51.10 91 GLU B O 1
ATOM 3425 N N . ILE B 1 92 ? 25.738 22.098 57.744 1.00 44.61 92 ILE B N 1
ATOM 3426 C CA . ILE B 1 92 ? 24.938 22.341 58.945 1.00 41.75 92 ILE B CA 1
ATOM 3427 C C . ILE B 1 92 ? 23.459 22.256 58.569 1.00 42.32 92 ILE B C 1
ATOM 3428 O O . ILE B 1 92 ? 23.008 23.094 57.785 1.00 43.75 92 ILE B O 1
ATOM 3444 N N . PRO B 1 93 ? 22.673 21.276 59.087 1.00 36.07 93 PRO B N 1
ATOM 3445 C CA . PRO B 1 93 ? 21.230 21.239 58.750 1.00 35.05 93 PRO B CA 1
ATOM 3446 C C . PRO B 1 93 ? 20.472 22.477 59.280 1.00 37.56 93 PRO B C 1
ATOM 3447 O O . PRO B 1 93 ? 20.790 23.002 60.358 1.00 36.45 93 PRO B O 1
ATOM 3458 N N . ILE B 1 94 ? 19.498 22.965 58.483 1.00 32.31 94 ILE B N 1
ATOM 3459 C CA . ILE B 1 94 ? 18.698 24.155 58.769 1.00 31.68 94 ILE B CA 1
ATOM 3460 C C . ILE B 1 94 ? 17.230 23.833 58.648 1.00 35.17 94 ILE B C 1
ATOM 3461 O O . ILE B 1 94 ? 16.823 23.151 57.703 1.00 35.63 94 ILE B O 1
ATOM 3477 N N . ILE B 1 95 ? 16.435 24.333 59.619 1.00 29.78 95 ILE B N 1
ATOM 3478 C CA . ILE B 1 95 ? 14.984 24.249 59.627 1.00 29.28 95 ILE B CA 1
ATOM 3479 C C . ILE B 1 95 ? 14.534 25.691 59.457 1.00 33.84 95 ILE B C 1
ATOM 3480 O O . ILE B 1 95 ? 14.949 26.561 60.229 1.00 32.24 95 ILE B O 1
ATOM 3496 N N . THR B 1 96 ? 13.789 25.954 58.375 1.00 32.42 96 THR B N 1
ATOM 3497 C CA . THR B 1 96 ? 13.374 27.285 57.967 1.00 32.59 96 THR B CA 1
ATOM 3498 C C . THR B 1 96 ? 11.877 27.407 58.035 1.00 38.22 96 THR B C 1
ATOM 3499 O O . THR B 1 96 ? 11.156 26.572 57.490 1.00 38.60 96 THR B O 1
ATOM 3510 N N . SER B 1 97 ? 11.405 28.477 58.685 1.00 34.75 97 SER B N 1
ATOM 3511 C CA . SER B 1 97 ? 9.981 28.773 58.798 1.00 34.89 97 SER B CA 1
ATOM 3512 C C . SER B 1 97 ? 9.449 29.413 57.511 1.00 44.19 97 SER B C 1
ATOM 3513 O O . SER B 1 97 ? 10.227 29.793 56.627 1.00 43.34 97 SER B O 1
ATOM 3521 N N . CYS B 1 98 ? 8.130 29.617 57.446 1.00 46.00 98 CYS B N 1
ATOM 3522 C CA . CYS B 1 98 ? 7.528 30.380 56.358 1.00 48.45 98 CYS B CA 1
ATOM 3523 C C . CYS B 1 98 ? 7.869 31.846 56.614 1.00 50.47 98 CYS B C 1
ATOM 3524 O O . CYS B 1 98 ? 8.175 32.202 57.760 1.00 49.06 98 CYS B O 1
ATOM 3532 N N . TYR B 1 99 ? 7.827 32.697 55.576 1.00 46.47 99 TYR B N 1
ATOM 3533 C CA . TYR B 1 99 ? 8.073 34.122 55.769 1.00 46.14 99 TYR B CA 1
ATOM 3534 C C . TYR B 1 99 ? 6.915 34.726 56.571 1.00 48.19 99 TYR B C 1
ATOM 3535 O O . TYR B 1 99 ? 5.826 34.148 56.632 1.00 47.28 99 TYR B O 1
ATOM 3553 N N . ARG B 1 100 ? 7.144 35.887 57.170 1.00 44.13 100 ARG B N 1
ATOM 3554 C CA . ARG B 1 100 ? 6.093 36.619 57.852 1.00 43.92 100 ARG B CA 1
ATOM 3555 C C . ARG B 1 100 ? 6.289 38.104 57.592 1.00 49.73 100 ARG B C 1
ATOM 3556 O O . ARG B 1 100 ? 7.423 38.575 57.445 1.00 47.73 100 ARG B O 1
ATOM 3577 N N . MET B 1 101 ? 5.172 38.821 57.471 1.00 50.03 101 MET B N 1
ATOM 3578 C CA . MET B 1 101 ? 5.175 40.254 57.224 1.00 51.49 101 MET B CA 1
ATOM 3579 C C . MET B 1 101 ? 5.390 40.984 58.537 1.00 55.22 101 MET B C 1
ATOM 3580 O O . MET B 1 101 ? 4.662 40.758 59.510 1.00 55.16 101 MET B O 1
ATOM 3594 N N . ASP B 1 102 ? 6.423 41.818 58.574 1.00 51.16 102 ASP B N 1
ATOM 3595 C CA . ASP B 1 102 ? 6.764 42.618 59.739 1.00 51.44 102 ASP B CA 1
ATOM 3596 C C . ASP B 1 102 ? 6.970 44.076 59.294 1.00 55.82 102 ASP B C 1
ATOM 3597 O O . ASP B 1 102 ? 6.685 44.405 58.141 1.00 55.40 102 ASP B O 1
ATOM 3606 N N . HIS B 1 103 ? 7.441 44.943 60.203 1.00 52.61 103 HIS B N 1
ATOM 3607 C CA . HIS B 1 103 ? 7.732 46.343 59.918 1.00 52.55 103 HIS B CA 1
ATOM 3608 C C . HIS B 1 103 ? 9.142 46.669 60.395 1.00 57.21 103 HIS B C 1
ATOM 3609 O O . HIS B 1 103 ? 9.533 46.240 61.481 1.00 56.78 103 HIS B O 1
ATOM 3623 N N . ASP B 1 104 ? 9.919 47.389 59.570 1.00 54.61 104 ASP B N 1
ATOM 3624 C CA . ASP B 1 104 ? 11.285 47.790 59.922 1.00 54.98 104 ASP B CA 1
ATOM 3625 C C . ASP B 1 104 ? 11.248 49.008 60.871 1.00 59.18 104 ASP B C 1
ATOM 3626 O O . ASP B 1 104 ? 10.172 49.358 61.359 1.00 58.21 104 ASP B O 1
ATOM 3635 N N . LYS B 1 105 ? 12.412 49.635 61.150 1.00 57.30 105 LYS B N 1
ATOM 3636 C CA . LYS B 1 105 ? 12.491 50.786 62.061 1.00 57.80 105 LYS B CA 1
ATOM 3637 C C . LYS B 1 105 ? 11.800 52.044 61.485 1.00 63.23 105 LYS B C 1
ATOM 3638 O O . LYS B 1 105 ? 11.255 52.828 62.264 1.00 63.72 105 LYS B O 1
ATOM 3648 N N . LYS B 1 106 ? 11.772 52.207 60.138 1.00 59.45 106 LYS B N 1
ATOM 3649 C CA . LYS B 1 106 ? 11.137 53.357 59.465 1.00 58.46 106 LYS B CA 1
ATOM 3650 C C . LYS B 1 106 ? 9.617 53.143 59.254 1.00 61.15 106 LYS B C 1
ATOM 3651 O O . LYS B 1 106 ? 8.944 54.024 58.711 1.00 61.19 106 LYS B O 1
ATOM 3658 N N . GLY B 1 107 ? 9.100 51.995 59.694 1.00 55.97 107 GLY B N 1
ATOM 3659 C CA . GLY B 1 107 ? 7.678 51.664 59.609 1.00 55.11 107 GLY B CA 1
ATOM 3660 C C . GLY B 1 107 ? 7.201 51.015 58.325 1.00 57.72 107 GLY B C 1
ATOM 3661 O O . GLY B 1 107 ? 5.996 50.805 58.162 1.00 57.03 107 GLY B O 1
ATOM 3665 N N . GLN B 1 108 ? 8.130 50.681 57.409 1.00 53.97 108 GLN B N 1
ATOM 3666 C CA . GLN B 1 108 ? 7.808 50.037 56.127 1.00 53.24 108 GLN B CA 1
ATOM 3667 C C . GLN B 1 108 ? 7.732 48.528 56.282 1.00 55.86 108 GLN B C 1
ATOM 3668 O O . GLN B 1 108 ? 8.480 47.960 57.087 1.00 54.91 108 GLN B O 1
ATOM 3682 N N . GLU B 1 109 ? 6.855 47.876 55.489 1.00 51.41 109 GLU B N 1
ATOM 3683 C CA . GLU B 1 109 ? 6.690 46.425 55.518 1.00 51.05 109 GLU B CA 1
ATOM 3684 C C . GLU B 1 109 ? 8.001 45.732 55.109 1.00 53.25 109 GLU B C 1
ATOM 3685 O O . GLU B 1 109 ? 8.705 46.189 54.196 1.00 52.30 109 GLU B O 1
ATOM 3697 N N . CYS B 1 110 ? 8.362 44.685 55.862 1.00 48.27 110 CYS B N 1
ATOM 3698 C CA . CYS B 1 110 ? 9.574 43.897 55.637 1.00 46.59 110 CYS B CA 1
ATOM 3699 C C . CYS B 1 110 ? 9.241 42.416 55.792 1.00 46.41 110 CYS B C 1
ATOM 3700 O O . CYS B 1 110 ? 8.192 42.081 56.334 1.00 46.28 110 CYS B O 1
ATOM 3708 N N . TYR B 1 111 ? 10.095 41.533 55.276 1.00 40.08 111 TYR B N 1
ATOM 3709 C CA . TYR B 1 111 ? 9.819 40.102 55.350 1.00 38.76 111 TYR B CA 1
ATOM 3710 C C . TYR B 1 111 ? 10.839 39.435 56.247 1.00 37.99 111 TYR B C 1
ATOM 3711 O O . TYR B 1 111 ? 12.024 39.728 56.146 1.00 36.83 111 TYR B O 1
ATOM 3729 N N . VAL B 1 112 ? 10.357 38.590 57.173 1.00 33.11 112 VAL B N 1
ATOM 3730 C CA . VAL B 1 112 ? 11.203 37.909 58.158 1.00 32.65 112 VAL B CA 1
ATOM 3731 C C . VAL B 1 112 ? 11.128 36.370 57.986 1.00 35.23 112 VAL B C 1
ATOM 3732 O O . VAL B 1 112 ? 10.052 35.815 57.760 1.00 34.83 112 VAL B O 1
ATOM 3745 N N . TRP B 1 113 ? 12.279 35.707 58.145 1.00 31.10 113 TRP B N 1
ATOM 3746 C CA . TRP B 1 113 ? 12.432 34.260 58.136 1.00 32.02 113 TRP B CA 1
ATOM 3747 C C . TRP B 1 113 ? 13.197 33.789 59.366 1.00 33.24 113 TRP B C 1
ATOM 3748 O O . TRP B 1 113 ? 14.175 34.425 59.759 1.00 31.10 113 TRP B O 1
ATOM 3769 N N . ASP B 1 114 ? 12.830 32.628 59.903 1.00 28.75 114 ASP B N 1
ATOM 3770 C CA . ASP B 1 114 ? 13.617 32.030 60.978 1.00 28.56 114 ASP B CA 1
ATOM 3771 C C . ASP B 1 114 ? 14.366 30.859 60.405 1.00 32.13 114 ASP B C 1
ATOM 3772 O O . ASP B 1 114 ? 13.768 30.039 59.708 1.00 31.96 114 ASP B O 1
ATOM 3781 N N . CYS B 1 115 ? 15.675 30.815 60.647 1.00 28.56 115 CYS B N 1
ATOM 3782 C CA . CYS B 1 115 ? 16.560 29.745 60.217 1.00 28.89 115 CYS B CA 1
ATOM 3783 C C . CYS B 1 115 ? 17.193 29.133 61.440 1.00 29.61 115 CYS B C 1
ATOM 3784 O O . CYS B 1 115 ? 18.161 29.658 61.987 1.00 28.24 115 CYS B O 1
ATOM 3792 N N . CYS B 1 116 ? 16.634 27.996 61.859 1.00 26.73 116 CYS B N 1
ATOM 3793 C CA . CYS B 1 116 ? 17.029 27.306 63.072 1.00 26.11 116 CYS B CA 1
ATOM 3794 C C . CYS B 1 116 ? 18.028 26.203 62.794 1.00 28.46 116 CYS B C 1
ATOM 3795 O O . CYS B 1 116 ? 17.781 25.315 61.971 1.00 28.01 116 CYS B O 1
ATOM 3803 N N . ILE B 1 117 ? 19.165 26.274 63.496 1.00 24.30 117 ILE B N 1
ATOM 3804 C CA . ILE B 1 117 ? 20.264 25.316 63.374 1.00 24.77 117 ILE B CA 1
ATOM 3805 C C . ILE B 1 117 ? 20.498 24.630 64.752 1.00 29.26 117 ILE B C 1
ATOM 3806 O O . ILE B 1 117 ? 19.901 25.038 65.741 1.00 27.04 117 ILE B O 1
ATOM 3822 N N . ASN B 1 118 ? 21.330 23.584 64.802 1.00 26.18 118 ASN B N 1
ATOM 3823 C CA . ASN B 1 118 ? 21.638 22.923 66.064 1.00 25.91 118 ASN B CA 1
ATOM 3824 C C . ASN B 1 118 ? 22.450 23.886 66.927 1.00 29.92 118 ASN B C 1
ATOM 3825 O O . ASN B 1 118 ? 23.242 24.662 66.397 1.00 29.61 118 ASN B O 1
ATOM 3836 N N . SER B 1 119 ? 22.219 23.870 68.243 1.00 24.61 119 SER B N 1
ATOM 3837 C CA . SER B 1 119 ? 22.909 24.757 69.189 1.00 23.45 119 SER B CA 1
ATOM 3838 C C . SER B 1 119 ? 24.446 24.617 69.141 1.00 27.03 119 SER B C 1
ATOM 3839 O O . SER B 1 119 ? 25.139 25.607 69.343 1.00 24.40 119 SER B O 1
ATOM 3847 N N . ASP B 1 120 ? 24.968 23.401 68.879 1.00 26.81 120 ASP B N 1
ATOM 3848 C CA . ASP B 1 120 ? 26.419 23.184 68.774 1.00 28.03 120 ASP B CA 1
ATOM 3849 C C . ASP B 1 120 ? 26.963 23.903 67.536 1.00 33.42 120 ASP B C 1
ATOM 3850 O O . ASP B 1 120 ? 28.000 24.565 67.633 1.00 33.40 120 ASP B O 1
ATOM 3859 N N . CYS B 1 121 ? 26.214 23.840 66.413 1.00 31.98 121 CYS B N 1
ATOM 3860 C CA . CYS B 1 121 ? 26.544 24.524 65.159 1.00 34.22 121 CYS B CA 1
ATOM 3861 C C . CYS B 1 121 ? 26.611 26.034 65.356 1.00 37.95 121 CYS B C 1
ATOM 3862 O O . CYS B 1 121 ? 27.503 26.674 64.791 1.00 38.59 121 CYS B O 1
ATOM 3870 N N . SER B 1 122 ? 25.709 26.600 66.191 1.00 31.79 122 SER B N 1
ATOM 3871 C CA . SER B 1 122 ? 25.700 28.040 66.488 1.00 30.21 122 SER B CA 1
ATOM 3872 C C . SER B 1 122 ? 26.965 28.460 67.253 1.00 32.83 122 SER B C 1
ATOM 3873 O O . SER B 1 122 ? 27.332 29.633 67.248 1.00 31.72 122 SER B O 1
ATOM 3881 N N . ARG B 1 123 ? 27.611 27.510 67.934 1.00 28.95 123 ARG B N 1
ATOM 3882 C CA . ARG B 1 123 ? 28.822 27.802 68.698 1.00 29.17 123 ARG B CA 1
ATOM 3883 C C . ARG B 1 123 ? 30.062 27.721 67.801 1.00 33.38 123 ARG B C 1
ATOM 3884 O O . ARG B 1 123 ? 31.031 28.435 68.056 1.00 31.87 123 ARG B O 1
ATOM 3905 N N . TRP B 1 124 ? 30.029 26.857 66.761 1.00 31.45 124 TRP B N 1
ATOM 3906 C CA . TRP B 1 124 ? 31.138 26.687 65.811 1.00 32.47 124 TRP B CA 1
ATOM 3907 C C . TRP B 1 124 ? 31.330 27.945 64.966 1.00 40.15 124 TRP B C 1
ATOM 3908 O O . TRP B 1 124 ? 32.469 28.322 64.664 1.00 40.95 124 TRP B O 1
ATOM 3929 N N . ILE B 1 125 ? 30.208 28.588 64.588 1.00 37.63 125 ILE B N 1
ATOM 3930 C CA . ILE B 1 125 ? 30.200 29.779 63.748 1.00 38.60 125 ILE B CA 1
ATOM 3931 C C . ILE B 1 125 ? 30.614 31.027 64.565 1.00 47.92 125 ILE B C 1
ATOM 3932 O O . ILE B 1 125 ? 30.915 32.059 63.978 1.00 47.04 125 ILE B O 1
ATOM 3948 N N . CYS B 1 126 ? 30.724 30.900 65.897 1.00 49.02 126 CYS B N 1
ATOM 3949 C CA . CYS B 1 126 ? 31.223 31.965 66.763 1.00 50.85 126 CYS B CA 1
ATOM 3950 C C . CYS B 1 126 ? 32.753 31.933 66.787 1.00 56.96 126 CYS B C 1
ATOM 3951 O O . CYS B 1 126 ? 33.386 32.983 66.917 1.00 57.02 126 CYS B O 1
ATOM 3959 N N . ASP B 1 127 ? 33.334 30.715 66.715 1.00 54.89 127 ASP B N 1
ATOM 3960 C CA . ASP B 1 127 ? 34.776 30.456 66.808 1.00 55.33 127 ASP B CA 1
ATOM 3961 C C . ASP B 1 127 ? 35.503 30.586 65.470 1.00 59.62 127 ASP B C 1
ATOM 3962 O O . ASP B 1 127 ? 36.709 30.855 65.465 1.00 59.54 127 ASP B O 1
ATOM 3971 N N . ASP B 1 128 ? 34.790 30.367 64.350 1.00 55.39 128 ASP B N 1
ATOM 3972 C CA . ASP B 1 128 ? 35.367 30.437 63.009 1.00 54.57 128 ASP B CA 1
ATOM 3973 C C . ASP B 1 128 ? 34.486 31.296 62.087 1.00 57.51 128 ASP B C 1
ATOM 3974 O O . ASP B 1 128 ? 33.365 30.902 61.740 1.00 56.03 128 ASP B O 1
ATOM 3983 N N . ILE B 1 129 ? 35.013 32.480 61.698 1.00 54.10 129 ILE B N 1
ATOM 3984 C CA . ILE B 1 129 ? 34.337 33.469 60.850 1.00 53.54 129 ILE B CA 1
ATOM 3985 C C . ILE B 1 129 ? 34.145 32.944 59.401 1.00 54.20 129 ILE B C 1
ATOM 3986 O O . ILE B 1 129 ? 33.174 33.336 58.751 1.00 53.29 129 ILE B O 1
ATOM 4002 N N . GLN B 1 130 ? 35.030 32.042 58.920 1.00 49.75 130 GLN B N 1
ATOM 4003 C CA . GLN B 1 130 ? 34.934 31.463 57.571 1.00 49.05 130 GLN B CA 1
ATOM 4004 C C . GLN B 1 130 ? 33.710 30.545 57.473 1.00 51.16 130 GLN B C 1
ATOM 4005 O O . GLN B 1 130 ? 32.939 30.665 56.522 1.00 50.73 130 GLN B O 1
ATOM 4019 N N . LEU B 1 131 ? 33.504 29.673 58.482 1.00 46.61 131 LEU B N 1
ATOM 4020 C CA . LEU B 1 131 ? 32.341 28.775 58.569 1.00 45.37 131 LEU B CA 1
ATOM 4021 C C . LEU B 1 131 ? 31.032 29.585 58.726 1.00 46.05 131 LEU B C 1
ATOM 4022 O O . LEU B 1 131 ? 30.012 29.207 58.141 1.00 45.25 131 LEU B O 1
ATOM 4038 N N . ARG B 1 132 ? 31.089 30.704 59.493 1.00 40.86 132 ARG B N 1
ATOM 4039 C CA . ARG B 1 132 ? 29.980 31.625 59.753 1.00 40.88 132 ARG B CA 1
ATOM 4040 C C . ARG B 1 132 ? 29.468 32.248 58.455 1.00 47.42 132 ARG B C 1
ATOM 4041 O O . ARG B 1 132 ? 28.270 32.221 58.216 1.00 47.49 132 ARG B O 1
ATOM 4062 N N . GLU B 1 133 ? 30.380 32.766 57.598 1.00 46.44 133 GLU B N 1
ATOM 4063 C CA . GLU B 1 133 ? 30.045 33.369 56.300 1.00 46.03 133 GLU B CA 1
ATOM 4064 C C . GLU B 1 133 ? 29.387 32.336 55.368 1.00 46.87 133 GLU B C 1
ATOM 4065 O O . GLU B 1 133 ? 28.485 32.699 54.614 1.00 46.56 133 GLU B O 1
ATOM 4069 N N . ILE B 1 134 ? 29.806 31.050 55.455 1.00 42.32 134 ILE B N 1
ATOM 4070 C CA . ILE B 1 134 ? 29.252 29.936 54.668 1.00 41.47 134 ILE B CA 1
ATOM 4071 C C . ILE B 1 134 ? 27.821 29.619 55.147 1.00 43.93 134 ILE B C 1
ATOM 4072 O O . ILE B 1 134 ? 26.937 29.421 54.310 1.00 42.78 134 ILE B O 1
ATOM 4088 N N . LEU B 1 135 ? 27.599 29.575 56.491 1.00 40.24 135 LEU B N 1
ATOM 4089 C CA . LEU B 1 135 ? 26.287 29.295 57.112 1.00 38.51 135 LEU B CA 1
ATOM 4090 C C . LEU B 1 135 ? 25.293 30.388 56.725 1.00 40.34 135 LEU B C 1
ATOM 4091 O O . LEU B 1 135 ? 24.139 30.080 56.426 1.00 39.47 135 LEU B O 1
ATOM 4107 N N . VAL B 1 136 ? 25.763 31.657 56.691 1.00 37.88 136 VAL B N 1
ATOM 4108 C CA . VAL B 1 136 ? 24.977 32.836 56.318 1.00 37.83 136 VAL B CA 1
ATOM 4109 C C . VAL B 1 136 ? 24.431 32.636 54.897 1.00 41.41 136 VAL B C 1
ATOM 4110 O O . VAL B 1 136 ? 23.236 32.847 54.668 1.00 40.37 136 VAL B O 1
ATOM 4123 N N . GLU B 1 137 ? 25.288 32.154 53.972 1.00 38.95 137 GLU B N 1
ATOM 4124 C CA . GLU B 1 137 ? 24.918 31.849 52.588 1.00 38.57 137 GLU B CA 1
ATOM 4125 C C . GLU B 1 137 ? 23.875 30.722 52.544 1.00 42.44 137 GLU B C 1
ATOM 4126 O O . GLU B 1 137 ? 22.888 30.839 51.817 1.00 41.72 137 GLU B O 1
ATOM 4138 N N . TRP B 1 138 ? 24.083 29.646 53.334 1.00 40.38 138 TRP B N 1
ATOM 4139 C CA . TRP B 1 138 ? 23.163 28.500 53.417 1.00 40.08 138 TRP B CA 1
ATOM 4140 C C . TRP B 1 138 ? 21.755 28.918 53.893 1.00 39.18 138 TRP B C 1
ATOM 4141 O O . TRP B 1 138 ? 20.768 28.342 53.430 1.00 37.25 138 TRP B O 1
ATOM 4162 N N . CYS B 1 139 ? 21.668 29.921 54.796 1.00 34.35 139 CYS B N 1
ATOM 4163 C CA . CYS B 1 139 ? 20.384 30.435 55.317 1.00 33.78 139 CYS B CA 1
ATOM 4164 C C . CYS B 1 139 ? 19.654 31.234 54.244 1.00 37.07 139 CYS B C 1
ATOM 4165 O O . CYS B 1 139 ? 18.438 31.082 54.093 1.00 35.43 139 CYS B O 1
ATOM 4173 N N . LEU B 1 140 ? 20.396 32.092 53.498 1.00 34.97 140 LEU B N 1
ATOM 4174 C CA . LEU B 1 140 ? 19.842 32.907 52.407 1.00 35.16 140 LEU B CA 1
ATOM 4175 C C . LEU B 1 140 ? 19.259 31.991 51.356 1.00 39.84 140 LEU B C 1
ATOM 4176 O O . LEU B 1 140 ? 18.105 32.152 50.965 1.00 39.69 140 LEU B O 1
ATOM 4192 N N . GLU B 1 141 ? 20.039 30.964 50.994 1.00 39.11 141 GLU B N 1
ATOM 4193 C CA . GLU B 1 141 ? 19.728 29.879 50.068 1.00 40.08 141 GLU B CA 1
ATOM 4194 C C . GLU B 1 141 ? 18.470 29.122 50.521 1.00 44.91 141 GLU B C 1
ATOM 4195 O O . GLU B 1 141 ? 17.544 28.974 49.721 1.00 44.76 141 GLU B O 1
ATOM 4207 N N . SER B 1 142 ? 18.406 28.699 51.820 1.00 41.97 142 SER B N 1
ATOM 4208 C CA . SER B 1 142 ? 17.259 27.957 52.391 1.00 41.86 142 SER B CA 1
ATOM 4209 C C . SER B 1 142 ? 15.938 28.720 52.313 1.00 44.27 142 SER B C 1
ATOM 4210 O O . SER B 1 142 ? 14.899 28.091 52.124 1.00 44.25 142 SER B O 1
ATOM 4218 N N . CYS B 1 143 ? 15.966 30.058 52.477 1.00 40.27 143 CYS B N 1
ATOM 4219 C CA . CYS B 1 143 ? 14.765 30.894 52.391 1.00 40.76 143 CYS B CA 1
ATOM 4220 C C . CYS B 1 143 ? 14.345 31.052 50.935 1.00 45.61 143 CYS B C 1
ATOM 4221 O O . CYS B 1 143 ? 13.152 31.168 50.650 1.00 44.02 143 CYS B O 1
ATOM 4229 N N . GLU B 1 144 ? 15.336 31.085 50.023 1.00 44.80 144 GLU B N 1
ATOM 4230 C CA . GLU B 1 144 ? 15.116 31.200 48.580 1.00 45.35 144 GLU B CA 1
ATOM 4231 C C . GLU B 1 144 ? 14.484 29.917 48.046 1.00 50.29 144 GLU B C 1
ATOM 4232 O O . GLU B 1 144 ? 13.425 29.990 47.438 1.00 49.89 144 GLU B O 1
ATOM 4244 N N . ILE B 1 145 ? 15.087 28.748 48.343 1.00 48.21 145 ILE B N 1
ATOM 4245 C CA . ILE B 1 145 ? 14.625 27.440 47.860 1.00 48.82 145 ILE B CA 1
ATOM 4246 C C . ILE B 1 145 ? 13.240 27.063 48.444 1.00 54.40 145 ILE B C 1
ATOM 4247 O O . ILE B 1 145 ? 12.426 26.495 47.710 1.00 54.85 145 ILE B O 1
ATOM 4263 N N . ARG B 1 146 ? 12.950 27.394 49.718 1.00 51.50 146 ARG B N 1
ATOM 4264 C CA . ARG B 1 146 ? 11.660 26.994 50.291 1.00 51.34 146 ARG B CA 1
ATOM 4265 C C . ARG B 1 146 ? 10.504 27.975 49.961 1.00 53.65 146 ARG B C 1
ATOM 4266 O O . ARG B 1 146 ? 9.365 27.517 49.887 1.00 53.15 146 ARG B O 1
ATOM 4287 N N . ASP B 1 147 ? 10.778 29.285 49.767 1.00 49.68 147 ASP B N 1
ATOM 4288 C CA . ASP B 1 147 ? 9.726 30.274 49.484 1.00 49.31 147 ASP B CA 1
ATOM 4289 C C . ASP B 1 147 ? 9.770 30.819 48.032 1.00 52.92 147 ASP B C 1
ATOM 4290 O O . ASP B 1 147 ? 8.959 31.687 47.684 1.00 51.78 147 ASP B O 1
ATOM 4299 N N . SER B 1 148 ? 10.688 30.288 47.190 1.00 50.38 148 SER B N 1
ATOM 4300 C CA . SER B 1 148 ? 10.889 30.656 45.772 1.00 50.22 148 SER B CA 1
ATOM 4301 C C . SER B 1 148 ? 11.016 32.182 45.616 1.00 53.04 148 SER B C 1
ATOM 4302 O O . SER B 1 148 ? 10.276 32.811 44.855 1.00 53.41 148 SER B O 1
ATOM 4310 N N . VAL B 1 149 ? 11.948 32.760 46.392 1.00 47.05 149 VAL B N 1
ATOM 4311 C CA . VAL B 1 149 ? 12.264 34.189 46.437 1.00 45.35 149 VAL B CA 1
ATOM 4312 C C . VAL B 1 149 ? 13.726 34.352 46.048 1.00 48.32 149 VAL B C 1
ATOM 4313 O O . VAL B 1 149 ? 14.433 33.355 45.940 1.00 48.07 149 VAL B O 1
ATOM 4326 N N . VAL B 1 150 ? 14.176 35.593 45.811 1.00 44.57 150 VAL B N 1
ATOM 4327 C CA . VAL B 1 150 ? 15.570 35.888 45.480 1.00 43.81 150 VAL B CA 1
ATOM 4328 C C . VAL B 1 150 ? 16.012 37.011 46.408 1.00 45.36 150 VAL B C 1
ATOM 4329 O O . VAL B 1 150 ? 15.371 38.060 46.465 1.00 43.60 150 VAL B O 1
ATOM 4342 N N . LEU B 1 151 ? 17.088 36.762 47.160 1.00 42.93 151 LEU B N 1
ATOM 4343 C CA . LEU B 1 151 ? 17.617 37.715 48.125 1.00 43.37 151 LEU B CA 1
ATOM 4344 C C . LEU B 1 151 ? 18.943 38.257 47.656 1.00 50.58 151 LEU B C 1
ATOM 4345 O O . LEU B 1 151 ? 19.780 37.506 47.143 1.00 51.19 151 LEU B O 1
ATOM 4361 N N . CYS B 1 152 ? 19.129 39.568 47.838 1.00 48.94 152 CYS B N 1
ATOM 4362 C CA . CYS B 1 152 ? 20.340 40.301 47.475 1.00 49.59 152 CYS B CA 1
ATOM 4363 C C . CYS B 1 152 ? 21.551 39.815 48.287 1.00 55.17 152 CYS B C 1
ATOM 4364 O O . CYS B 1 152 ? 21.424 39.557 49.484 1.00 54.72 152 CYS B O 1
ATOM 4372 N N . ARG B 1 153 ? 22.724 39.704 47.636 1.00 53.26 153 ARG B N 1
ATOM 4373 C CA . ARG B 1 153 ? 23.964 39.269 48.290 1.00 53.22 153 ARG B CA 1
ATOM 4374 C C . ARG B 1 153 ? 24.947 40.428 48.466 1.00 58.75 153 ARG B C 1
ATOM 4375 O O . ARG B 1 153 ? 26.006 40.235 49.063 1.00 59.41 153 ARG B O 1
ATOM 4396 N N . ASP B 1 154 ? 24.596 41.627 47.972 1.00 56.40 154 ASP B N 1
ATOM 4397 C CA . ASP B 1 154 ? 25.469 42.807 48.005 1.00 56.99 154 ASP B CA 1
ATOM 4398 C C . ASP B 1 154 ? 25.248 43.693 49.236 1.00 62.19 154 ASP B C 1
ATOM 4399 O O . ASP B 1 154 ? 26.219 44.219 49.785 1.00 61.79 154 ASP B O 1
ATOM 4408 N N . ARG B 1 155 ? 23.983 43.883 49.646 1.00 60.27 155 ARG B N 1
ATOM 4409 C CA . ARG B 1 155 ? 23.620 44.726 50.786 1.00 60.50 155 ARG B CA 1
ATOM 4410 C C . ARG B 1 155 ? 23.412 43.891 52.083 1.00 63.01 155 ARG B C 1
ATOM 4411 O O . ARG B 1 155 ? 22.472 44.153 52.842 1.00 62.89 155 ARG B O 1
ATOM 4415 N N . ILE B 1 156 ? 24.316 42.915 52.345 1.00 58.09 156 ILE B N 1
ATOM 4416 C CA . ILE B 1 156 ? 24.269 42.044 53.531 1.00 57.16 156 ILE B CA 1
ATOM 4417 C C . ILE B 1 156 ? 24.731 42.839 54.751 1.00 59.24 156 ILE B C 1
ATOM 4418 O O . ILE B 1 156 ? 25.859 43.335 54.783 1.00 59.07 156 ILE B O 1
ATOM 4434 N N . ALA B 1 157 ? 23.853 42.948 55.752 1.00 54.33 157 ALA B N 1
ATOM 4435 C CA . ALA B 1 157 ? 24.115 43.653 57.004 1.00 53.15 157 ALA B CA 1
ATOM 4436 C C . ALA B 1 157 ? 23.874 42.722 58.199 1.00 54.63 157 ALA B C 1
ATOM 4437 O O . ALA B 1 157 ? 23.124 41.748 58.081 1.00 54.24 157 ALA B O 1
ATOM 4444 N N . PHE B 1 158 ? 24.521 43.015 59.338 1.00 48.97 158 PHE B N 1
ATOM 4445 C CA . PHE B 1 158 ? 24.378 42.237 60.569 1.00 47.59 158 PHE B CA 1
ATOM 4446 C C . PHE B 1 158 ? 23.978 43.177 61.720 1.00 50.57 158 PHE B C 1
ATOM 4447 O O . PHE B 1 158 ? 24.837 43.602 62.492 1.00 49.72 158 PHE B O 1
ATOM 4464 N N . PRO B 1 159 ? 22.674 43.535 61.829 1.00 48.02 159 PRO B N 1
ATOM 4465 C CA . PRO B 1 159 ? 22.243 44.461 62.893 1.00 48.66 159 PRO B CA 1
ATOM 4466 C C . PRO B 1 159 ? 22.522 43.965 64.316 1.00 54.35 159 PRO B C 1
ATOM 4467 O O . PRO B 1 159 ? 22.513 42.753 64.581 1.00 54.59 159 PRO B O 1
ATOM 4478 N N . LYS B 1 160 ? 22.767 44.924 65.233 1.00 50.79 160 LYS B N 1
ATOM 4479 C CA . LYS B 1 160 ? 23.062 44.680 66.648 1.00 50.48 160 LYS B CA 1
ATOM 4480 C C . LYS B 1 160 ? 21.771 44.308 67.393 1.00 53.36 160 LYS B C 1
ATOM 4481 O O . LYS B 1 160 ? 21.223 45.091 68.176 1.00 53.59 160 LYS B O 1
ATOM 4485 N N . MET B 1 161 ? 21.270 43.104 67.096 1.00 48.15 161 MET B N 1
ATOM 4486 C CA . MET B 1 161 ? 20.066 42.519 67.683 1.00 46.62 161 MET B CA 1
ATOM 4487 C C . MET B 1 161 ? 20.134 40.992 67.595 1.00 45.96 161 MET B C 1
ATOM 4488 O O . MET B 1 161 ? 20.752 40.450 66.677 1.00 44.45 161 MET B O 1
ATOM 4502 N N . LYS B 1 162 ? 19.532 40.305 68.572 1.00 40.96 162 LYS B N 1
ATOM 4503 C CA . LYS B 1 162 ? 19.491 38.840 68.609 1.00 40.22 162 LYS B CA 1
ATOM 4504 C C . LYS B 1 162 ? 18.471 38.334 67.594 1.00 41.02 162 LYS B C 1
ATOM 4505 O O . LYS B 1 162 ? 18.646 37.268 67.001 1.00 39.40 162 LYS B O 1
ATOM 4524 N N . LYS B 1 163 ? 17.403 39.120 67.394 1.00 36.76 163 LYS B N 1
ATOM 4525 C CA . LYS B 1 163 ? 16.302 38.792 66.493 1.00 35.92 163 LYS B CA 1
ATOM 4526 C C . LYS B 1 163 ? 15.563 40.050 66.021 1.00 39.39 163 LYS B C 1
ATOM 4527 O O . LYS B 1 163 ? 15.678 41.123 66.622 1.00 37.99 163 LYS B O 1
ATOM 4546 N N . LYS B 1 164 ? 14.796 39.885 64.938 1.00 35.49 164 LYS B N 1
ATOM 4547 C CA . LYS B 1 164 ? 13.920 40.896 64.372 1.00 34.35 164 LYS B CA 1
ATOM 4548 C C . LYS B 1 164 ? 12.516 40.501 64.741 1.00 38.45 164 LYS B C 1
ATOM 4549 O O . LYS B 1 164 ? 12.121 39.353 64.516 1.00 36.44 164 LYS B O 1
ATOM 4568 N N . GLY B 1 165 ? 11.786 41.443 65.327 1.00 36.90 165 GLY B N 1
ATOM 4569 C CA . GLY B 1 165 ? 10.408 41.235 65.739 1.00 37.50 165 GLY B CA 1
ATOM 4570 C C . GLY B 1 165 ? 10.296 40.704 67.152 1.00 44.16 165 GLY B C 1
ATOM 4571 O O . GLY B 1 165 ? 11.297 40.596 67.871 1.00 43.14 165 GLY B O 1
ATOM 4575 N N . ALA B 1 166 ? 9.067 40.358 67.548 1.00 43.60 166 ALA B N 1
ATOM 4576 C CA . ALA B 1 166 ? 8.759 39.814 68.868 1.00 45.11 166 ALA B CA 1
ATOM 4577 C C . ALA B 1 166 ? 9.299 38.367 68.991 1.00 49.88 166 ALA B C 1
ATOM 4578 O O . ALA B 1 166 ? 10.160 37.972 68.203 1.00 51.14 166 ALA B O 1
ATOM 4585 N N . GLU B 1 167 ? 8.816 37.589 69.978 1.00 45.11 167 GLU B N 1
ATOM 4586 C CA . GLU B 1 167 ? 9.258 36.210 70.214 1.00 43.70 167 GLU B CA 1
ATOM 4587 C C . GLU B 1 167 ? 9.311 35.397 68.922 1.00 42.99 167 GLU B C 1
ATOM 4588 O O . GLU B 1 167 ? 8.451 35.558 68.061 1.00 44.30 167 GLU B O 1
ATOM 4595 N N . LEU B 1 168 ? 10.320 34.539 68.776 1.00 35.21 168 LEU B N 1
ATOM 4596 C CA . LEU B 1 168 ? 10.409 33.693 67.582 1.00 32.77 168 LEU B CA 1
ATOM 4597 C C . LEU B 1 168 ? 9.333 32.633 67.665 1.00 36.10 168 LEU B C 1
ATOM 4598 O O . LEU B 1 168 ? 9.266 31.932 68.677 1.00 35.30 168 LEU B O 1
ATOM 4614 N N . PRO B 1 169 ? 8.437 32.536 66.653 1.00 32.82 169 PRO B N 1
ATOM 4615 C CA . PRO B 1 169 ? 7.381 31.516 66.724 1.00 32.30 169 PRO B CA 1
ATOM 4616 C C . PRO B 1 169 ? 7.965 30.103 66.693 1.00 33.90 169 PRO B C 1
ATOM 4617 O O . PRO B 1 169 ? 9.084 29.894 66.213 1.00 31.53 169 PRO B O 1
ATOM 4628 N N . ALA B 1 170 ? 7.229 29.153 67.272 1.00 31.41 170 ALA B N 1
ATOM 4629 C CA . ALA B 1 170 ? 7.654 27.759 67.313 1.00 32.31 170 ALA B CA 1
ATOM 4630 C C . ALA B 1 170 ? 7.673 27.157 65.904 1.00 37.94 170 ALA B C 1
ATOM 4631 O O . ALA B 1 170 ? 6.892 27.573 65.040 1.00 38.01 170 ALA B O 1
ATOM 4638 N N . LEU B 1 171 ? 8.585 26.213 65.668 1.00 35.19 171 LEU B N 1
ATOM 4639 C CA . LEU B 1 171 ? 8.672 25.482 64.409 1.00 35.47 171 LEU B CA 1
ATOM 4640 C C . LEU B 1 171 ? 7.973 24.141 64.572 1.00 41.23 171 LEU B C 1
ATOM 4641 O O . LEU B 1 171 ? 8.337 23.376 65.470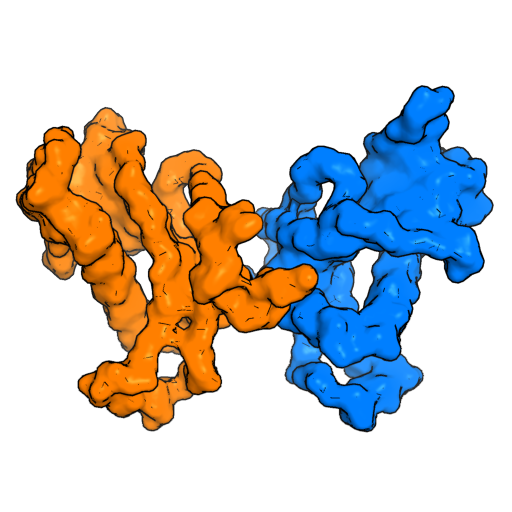 1.00 40.75 171 LEU B O 1
ATOM 4657 N N . GLU B 1 172 ? 6.950 23.867 63.736 1.00 38.53 172 GLU B N 1
ATOM 4658 C CA . GLU B 1 172 ? 6.210 22.604 63.783 1.00 38.28 172 GLU B CA 1
ATOM 4659 C C . GLU B 1 172 ? 6.914 21.608 62.876 1.00 42.64 172 GLU B C 1
ATOM 4660 O O . GLU B 1 172 ? 6.918 21.766 61.656 1.00 43.21 172 GLU B O 1
ATOM 4672 N N . VAL B 1 173 ? 7.569 20.619 63.486 1.00 38.97 173 VAL B N 1
ATOM 4673 C CA . VAL B 1 173 ? 8.358 19.611 62.779 1.00 39.08 173 VAL B CA 1
ATOM 4674 C C . VAL B 1 173 ? 7.763 18.209 62.961 1.00 45.48 173 VAL B C 1
ATOM 4675 O O . VAL B 1 173 ? 6.965 17.982 63.866 1.00 45.15 173 VAL B O 1
ATOM 4688 N N . LEU B 1 174 ? 8.171 17.279 62.087 1.00 44.15 174 LEU B N 1
ATOM 4689 C CA . LEU B 1 174 ? 7.795 15.865 62.100 1.00 44.52 174 LEU B CA 1
ATOM 4690 C C . LEU B 1 174 ? 8.863 15.114 62.873 1.00 48.02 174 LEU B C 1
ATOM 4691 O O . LEU B 1 174 ? 9.964 15.639 63.026 1.00 46.38 174 LEU B O 1
ATOM 4707 N N . ASN B 1 175 ? 8.561 13.897 63.357 1.00 45.94 175 ASN B N 1
ATOM 4708 C CA . ASN B 1 175 ? 9.505 13.105 64.149 1.00 45.83 175 ASN B CA 1
ATOM 4709 C C . ASN B 1 175 ? 10.835 12.872 63.423 1.00 49.44 175 ASN B C 1
ATOM 4710 O O . ASN B 1 175 ? 11.879 13.091 64.032 1.00 48.60 175 ASN B O 1
ATOM 4721 N N . ASP B 1 176 ? 10.806 12.497 62.126 1.00 46.91 176 ASP B N 1
ATOM 4722 C CA . ASP B 1 176 ? 12.017 12.237 61.331 1.00 47.36 176 ASP B CA 1
ATOM 4723 C C . ASP B 1 176 ? 12.846 13.522 61.042 1.00 49.51 176 ASP B C 1
ATOM 4724 O O . ASP B 1 176 ? 13.992 13.418 60.591 1.00 48.55 176 ASP B O 1
ATOM 4733 N N . GLU B 1 177 ? 12.284 14.715 61.327 1.00 45.33 177 GLU B N 1
ATOM 4734 C CA . GLU B 1 177 ? 12.977 15.997 61.141 1.00 44.59 177 GLU B CA 1
ATOM 4735 C C . GLU B 1 177 ? 13.851 16.372 62.356 1.00 45.95 177 GLU B C 1
ATOM 4736 O O . GLU B 1 177 ? 14.627 17.325 62.271 1.00 45.62 177 GLU B O 1
ATOM 4748 N N . LEU B 1 178 ? 13.722 15.627 63.480 1.00 39.41 178 LEU B N 1
ATOM 4749 C CA . LEU B 1 178 ? 14.432 15.885 64.736 1.00 36.74 178 LEU B CA 1
ATOM 4750 C C . LEU B 1 178 ? 15.822 15.279 64.791 1.00 38.14 178 LEU B C 1
ATOM 4751 O O . LEU B 1 178 ? 16.099 14.285 64.115 1.00 37.95 178 LEU B O 1
ATOM 4767 N N . HIS B 1 179 ? 16.675 15.839 65.678 1.00 32.04 179 HIS B N 1
ATOM 4768 C CA . HIS B 1 179 ? 17.990 15.303 66.041 1.00 30.39 179 HIS B CA 1
ATOM 4769 C C . HIS B 1 179 ? 17.731 13.874 66.586 1.00 33.51 179 HIS B C 1
ATOM 4770 O O . HIS B 1 179 ? 16.778 13.688 67.351 1.00 32.25 179 HIS B O 1
ATOM 4784 N N . GLN B 1 180 ? 18.503 12.870 66.126 1.00 31.40 180 GLN B N 1
ATOM 4785 C CA . GLN B 1 180 ? 18.345 11.436 66.476 1.00 31.72 180 GLN B CA 1
ATOM 4786 C C . GLN B 1 180 ? 17.999 11.169 67.967 1.00 33.48 180 GLN B C 1
ATOM 4787 O O . GLN B 1 180 ? 17.108 10.363 68.254 1.00 30.98 180 GLN B O 1
ATOM 4801 N N . ASP B 1 181 ? 18.709 11.841 68.900 1.00 29.02 181 ASP B N 1
ATOM 4802 C CA . ASP B 1 181 ? 18.532 11.623 70.333 1.00 28.22 181 ASP B CA 1
ATOM 4803 C C . ASP B 1 181 ? 17.226 12.200 70.904 1.00 29.70 181 ASP B C 1
ATOM 4804 O O . ASP B 1 181 ? 16.880 11.876 72.040 1.00 29.78 181 ASP B O 1
ATOM 4813 N N . TYR B 1 182 ? 16.495 13.017 70.124 1.00 25.54 182 TYR B N 1
ATOM 4814 C CA . TYR B 1 182 ? 15.256 13.657 70.561 1.00 25.12 182 TYR B CA 1
ATOM 4815 C C . TYR B 1 182 ? 14.013 13.063 69.899 1.00 31.39 182 TYR B C 1
ATOM 4816 O O . TYR B 1 182 ? 12.895 13.422 70.261 1.00 29.78 182 TYR B O 1
ATOM 4834 N N . LYS B 1 183 ? 14.210 12.141 68.949 1.00 32.85 183 LYS B N 1
ATOM 4835 C CA . LYS B 1 183 ? 13.134 11.392 68.311 1.00 34.41 183 LYS B CA 1
ATOM 4836 C C . LYS B 1 183 ? 12.538 10.456 69.368 1.00 42.15 183 LYS B C 1
ATOM 4837 O O . LYS B 1 183 ? 13.275 10.012 70.263 1.00 41.43 183 LYS B O 1
ATOM 4856 N N . ALA B 1 184 ? 11.228 10.151 69.268 1.00 42.32 184 ALA B N 1
ATOM 4857 C CA . ALA B 1 184 ? 10.483 9.256 70.176 1.00 43.42 184 ALA B CA 1
ATOM 4858 C C . ALA B 1 184 ? 11.255 7.925 70.489 1.00 49.45 184 ALA B C 1
ATOM 4859 O O . ALA B 1 184 ? 11.994 7.469 69.611 1.00 49.60 184 ALA B O 1
ATOM 4866 N N . LYS B 1 185 ? 11.171 7.316 71.719 1.00 46.72 185 LYS B N 1
ATOM 4867 C CA . LYS B 1 185 ? 10.368 7.588 72.932 1.00 80.98 185 LYS B CA 1
ATOM 4868 C C . LYS B 1 185 ? 8.893 7.244 72.705 1.00 108.32 185 LYS B C 1
ATOM 4869 O O . LYS B 1 185 ? 8.559 6.081 72.475 1.00 65.26 185 LYS B O 1
#

Foldseek 3Di:
DKDWFFWAFAWKKKWFWQFFPFPDDDDHGAIEMETETEDQFAAADPDDDDPVVVVVCVVVVNHDFDWDKDDWDWDADPVRHIYIYMYIYTYPVLSVVCVVDVVSVVVNVVVRQVVNCVVRVIHIDPPRMDIDPDRGDDDRDDIDIDDLVRTHPVPHD/DKDKAFWAFAWKKKFWFQWFPFDDDDDHRAMEIEGETEDQFAAAWPDQDDPVPVVVCVVVVNDDWDWDKDAWDWDADPVGDIYIYMYIYTYPSLSVVCVVDVVNVVVVSVVRQVVNCVVRVTHTDPPGIDIDPDSDDDDRDDIDIGDLVRTHPVPRDD

Secondary structure (DSSP, 8-state):
-EEEE-PEEEEEEEEEEEEE-SSS---TT-EEEEEEEEETTS---SSPP-HHHHHHHHHTT------EEPPPEEEE-TTS-EEEEEEEEEEHHHHHHHHH-HHHHHHHHHHHHHHHHHHHTEEE-SSS-B--SSS-SSSSPPPEEEEGGGS-GGG--/-EEEE-PEEEEEEEEEEEEE-SSS---SS-EEEEEEEEETTS---SS---HHHHHHHHHTT------EE---EEEE-TTS-EEEEEEEEEEHHHHHHHHH-HHHHHHHHHHHHHHHHHHHTEEE-SSS-B--SSS-SSSSPPPEEEEGGGS-GGGS--

B-factor: mean 36.16, std 18.24, range [10.3, 170.65]

Radius of gyration: 22.31 Å; Cα contacts (8 Å, |Δi|>4): 640; chains: 2; bounding box: 51×50×66 Å

Solvent-accessible surface area: 16587 Å² total; per-residue (Å²): 121,86,28,117,0,125,17,42,29,30,17,0,0,64,4,58,0,78,33,31,109,28,132,102,194,25,86,90,25,65,87,0,10,0,0,0,0,4,1,8,20,0,40,69,17,185,64,101,36,83,25,175,101,0,32,57,40,26,146,106,136,125,14,98,0,43,36,26,21,12,83,36,69,92,48,101,47,211,77,50,82,47,4,0,3,0,0,0,0,0,4,1,46,0,0,40,33,1,70,132,25,108,98,0,63,104,51,0,10,60,23,0,2,67,24,0,32,145,110,20,52,5,68,3,5,88,126,143,56,43,112,35,218,71,101,69,50,37,84,113,22,61,36,8,124,3,122,42,123,78,8,28,129,78,28,60,131,129,102,36,123,0,102,17,38,24,20,18,0,0,66,3,20,0,98,57,31,96,25,148,48,110,31,60,66,58,80,51,0,12,0,0,0,0,4,1,8,18,0,37,60,17,116,81,88,38,80,46,216,58,0,51,83,34,25,99,79,96,82,19,102,1,42,38,23,18,16,70,51,64,129,36,115,23,166,110,49,88,56,0,2,0,0,0,0,0,0,4,1,43,0,0,33,27,1,68,124,27,132,114,1,62,66,61,0,10,68,43,0,2,71,28,0,26,129,129,22,59,6,69,2,13,92,138,63,54,34,114,39,120,62,135,65,26,33,86,111,18,62,35,13,133,2,98,58,111,74,10,30,150,78,30,72,77,153

Nearest PDB structures (foldseek):
  4chh-assembly1_A  TM=1.006E+00  e=4.460E-32  Saccharomyces cerevisiae
  4psf-assembly2_B  TM=8.348E-01  e=1.697E-09  Homo sapiens
  7avc-assembly1_AAA  TM=8.827E-01  e=2.111E-08  Homo sapiens
  4ckt-assembly2_A  TM=8.357E-01  e=1.670E-08  Mus musculus
  4cse-assembly2_A  TM=8.520E-01  e=1.027E-07  Mus musculus

InterPro domains:
  IPR012981 PIH1, N-terminal [PF08190] (11-169)
  IPR041441 Pih1, Ascomycota, CS domain [PF18482] (266-344)
  IPR050734 PIH1 family, Kintoun subfamily [PTHR22997] (11-310)